Protein AF-A0A662JMF3-F1 (afdb_monomer)

Nearest PDB structures (foldseek):
  1yd9-assembly2_B  TM=5.142E-01  e=5.719E-01  Rattus norvegicus
  7d3y-assembly1_B  TM=5.084E-01  e=2.262E+00  Oryza sativa Indica Group
  3q71-assembly1_A  TM=4.958E-01  e=2.141E+00  Homo sapiens
  3zx2-assembly2_D  TM=4.232E-01  e=1.539E+00  Rattus norvegicus

Mean predicted aligned error: 6.88 Å

Sequence (261 aa):
DAQSAEDLRKAILAPPRVLEIMAELVKEIGGPVGRAASLIITKLASRLGEHEVKGRKVVILLDDIARPLGIDMIEIYTKNLLTLLEELYALKASSVSIIATTSEGASCAIVAKHNYVRLRQIWNLDKDSTHELLAKLNAPQKVWDDVWRLTGGNPRSIVELWRRKWKIDEWIKEVEISLRIIIRQLDKSERRFLKTVVTNVDAVQELPQLRRALIENNLITPIVRPCLGYTPPPCPELGIGEDYAWQIPVYKYIVERMRVH

pLDDT: mean 86.61, std 13.61, range [28.03, 98.56]

Structure (mmCIF, N/CA/C/O backbone):
data_AF-A0A662JMF3-F1
#
_entry.id   AF-A0A662JMF3-F1
#
loop_
_atom_site.group_PDB
_atom_site.id
_atom_site.type_symbol
_atom_site.label_atom_id
_atom_site.label_alt_id
_atom_site.label_comp_id
_atom_site.label_asym_id
_atom_site.label_entity_id
_atom_site.label_seq_id
_atom_site.pdbx_PDB_ins_code
_ato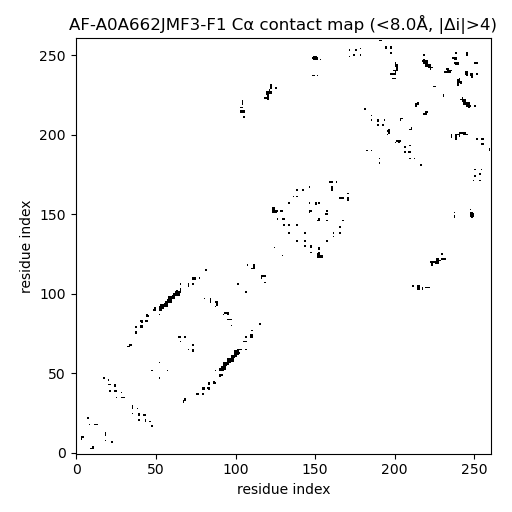m_site.Cartn_x
_atom_site.Cartn_y
_atom_site.Cartn_z
_atom_site.occupancy
_atom_site.B_iso_or_equiv
_atom_site.auth_seq_id
_atom_site.auth_comp_id
_atom_site.auth_asym_id
_atom_site.auth_atom_id
_atom_site.pdbx_PDB_model_num
ATOM 1 N N . ASP A 1 1 ? -10.649 8.862 -4.814 1.00 35.84 1 ASP A N 1
ATOM 2 C CA . ASP A 1 1 ? -11.842 9.670 -5.103 1.00 35.84 1 ASP A CA 1
ATOM 3 C C . ASP A 1 1 ? -11.914 10.871 -4.189 1.00 35.84 1 ASP A C 1
ATOM 5 O O . ASP A 1 1 ? -11.967 10.707 -2.982 1.00 35.84 1 ASP A O 1
ATOM 9 N N . ALA A 1 2 ? -11.905 12.070 -4.770 1.00 28.03 2 ALA A N 1
ATOM 10 C CA . ALA A 1 2 ? -12.191 13.329 -4.077 1.00 28.03 2 ALA A CA 1
ATOM 11 C C . ALA A 1 2 ? -13.710 13.616 -3.986 1.00 28.03 2 ALA A C 1
ATOM 13 O O . ALA A 1 2 ? -14.118 14.668 -3.508 1.00 28.03 2 ALA A O 1
ATOM 14 N N . GLN A 1 3 ? -14.551 12.682 -4.453 1.00 28.69 3 GLN A N 1
ATOM 15 C CA . GLN A 1 3 ? -16.011 12.826 -4.540 1.00 28.69 3 GLN A CA 1
ATOM 16 C C . GLN A 1 3 ? -16.768 12.433 -3.258 1.00 28.69 3 GLN A C 1
ATOM 18 O O . GLN A 1 3 ? -17.978 12.614 -3.188 1.00 28.69 3 GLN A O 1
ATOM 23 N N . SER A 1 4 ? -16.097 11.921 -2.224 1.00 38.50 4 SER A N 1
ATOM 24 C CA . SER A 1 4 ? -16.731 11.544 -0.948 1.00 38.50 4 SER A CA 1
ATOM 25 C C . SER A 1 4 ? -16.867 12.702 0.052 1.00 38.50 4 SER A C 1
ATOM 27 O O . SER A 1 4 ? -17.402 12.506 1.141 1.00 38.50 4 SER A O 1
ATOM 29 N N . ALA A 1 5 ? -16.421 13.912 -0.301 1.00 40.50 5 ALA A N 1
ATOM 30 C CA . ALA A 1 5 ? -16.415 15.064 0.602 1.00 40.50 5 ALA A CA 1
ATOM 31 C C . ALA A 1 5 ? -17.796 15.721 0.825 1.00 40.50 5 ALA A C 1
ATOM 33 O O . ALA A 1 5 ? -17.920 16.549 1.724 1.00 40.50 5 ALA A O 1
ATOM 34 N N . GLU A 1 6 ? -18.830 15.373 0.048 1.00 42.25 6 GLU A N 1
ATOM 35 C CA . GLU A 1 6 ? -20.139 16.050 0.127 1.00 42.25 6 GLU A CA 1
ATOM 36 C C . GLU A 1 6 ? -21.124 15.441 1.140 1.00 42.25 6 GLU A C 1
ATOM 38 O O . GLU A 1 6 ? -22.096 16.100 1.500 1.00 42.25 6 GLU A O 1
ATOM 43 N N . ASP A 1 7 ? -20.891 14.227 1.658 1.00 55.78 7 ASP A N 1
ATOM 44 C CA . ASP A 1 7 ? -21.765 13.646 2.687 1.00 55.78 7 ASP A CA 1
ATOM 45 C C . ASP A 1 7 ? -20.998 12.711 3.632 1.00 55.78 7 ASP A C 1
ATOM 47 O O . ASP A 1 7 ? -20.661 11.573 3.294 1.00 55.78 7 ASP A O 1
ATOM 51 N N . LEU A 1 8 ? -20.757 13.183 4.859 1.00 57.19 8 LEU A N 1
ATOM 52 C CA . LEU A 1 8 ? -20.108 12.423 5.932 1.00 57.19 8 LEU A CA 1
ATOM 53 C C . LEU A 1 8 ? -20.800 11.068 6.180 1.00 57.19 8 LEU A C 1
ATOM 55 O O . LEU A 1 8 ? -20.147 10.096 6.553 1.00 57.19 8 LEU A O 1
ATOM 59 N N . ARG A 1 9 ? -22.116 10.981 5.927 1.00 55.56 9 ARG A N 1
ATOM 60 C CA . ARG A 1 9 ? -22.910 9.751 6.091 1.00 55.56 9 ARG A CA 1
ATOM 61 C C . ARG A 1 9 ? -22.627 8.704 5.016 1.00 55.56 9 ARG A C 1
ATOM 63 O O . ARG A 1 9 ? -22.920 7.534 5.231 1.00 55.56 9 ARG A O 1
ATOM 70 N N . LYS A 1 10 ? -22.062 9.103 3.873 1.00 64.25 10 LYS A N 1
ATOM 71 C CA . LYS A 1 10 ? -21.583 8.177 2.834 1.00 64.25 10 LYS A CA 1
ATOM 72 C C . LYS A 1 10 ? -20.153 7.713 3.099 1.00 64.25 10 LYS A C 1
ATOM 74 O O . LYS A 1 10 ? -19.782 6.631 2.661 1.00 64.25 10 LYS A O 1
ATOM 79 N N . ALA A 1 11 ? -19.368 8.525 3.807 1.00 67.62 11 ALA A N 1
ATOM 80 C CA . ALA A 1 11 ? -17.983 8.221 4.154 1.00 67.62 11 ALA A CA 1
ATOM 81 C C . ALA A 1 11 ? -17.843 7.386 5.441 1.00 67.62 11 ALA A C 1
ATOM 83 O O . ALA A 1 11 ? -16.828 6.719 5.622 1.00 67.62 11 ALA A O 1
ATOM 84 N N . ILE A 1 12 ? -18.840 7.417 6.336 1.00 76.25 12 ILE A N 1
ATOM 85 C CA . ILE A 1 12 ? -18.787 6.760 7.648 1.00 76.25 12 ILE A CA 1
ATOM 86 C C . ILE A 1 12 ? -19.942 5.771 7.796 1.00 76.25 12 ILE A C 1
ATOM 88 O O . ILE A 1 12 ? -21.110 6.153 7.785 1.00 76.25 12 ILE A O 1
ATOM 92 N N . LEU A 1 13 ? -19.601 4.502 8.027 1.00 83.19 13 LEU A N 1
ATOM 93 C CA . LEU A 1 13 ? -20.545 3.470 8.444 1.00 83.19 13 LEU A CA 1
ATOM 94 C C . LEU A 1 13 ? -20.437 3.277 9.962 1.00 83.19 13 LEU A C 1
ATOM 96 O O . LEU A 1 13 ? -19.439 2.756 10.456 1.00 83.19 13 LEU A O 1
ATOM 100 N N . ALA A 1 14 ? -21.459 3.690 10.710 1.00 86.19 14 ALA A N 1
ATOM 101 C CA . ALA A 1 14 ? -21.495 3.542 12.163 1.00 86.19 14 ALA A CA 1
ATOM 102 C C . ALA A 1 14 ? -22.944 3.459 12.684 1.00 86.19 14 ALA A C 1
ATOM 104 O O . ALA A 1 14 ? -23.876 3.814 11.957 1.00 86.19 14 ALA 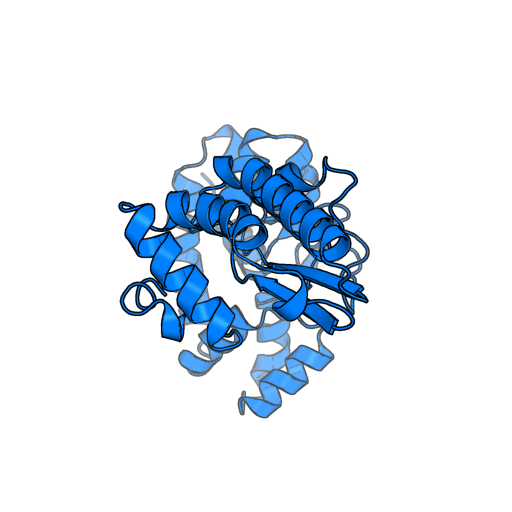A O 1
ATOM 105 N N . PRO A 1 15 ? -23.167 3.012 13.937 1.00 87.44 15 PRO A N 1
ATOM 106 C CA . PRO A 1 15 ? -24.485 3.080 14.565 1.00 87.44 15 PRO A CA 1
ATOM 107 C C . PRO A 1 15 ? -25.056 4.512 14.552 1.00 87.44 15 PRO A C 1
ATOM 109 O O . PRO A 1 15 ? -24.276 5.458 14.691 1.00 87.44 15 PRO A O 1
ATOM 112 N N . PRO A 1 16 ? -26.391 4.703 14.471 1.00 86.56 16 PRO A N 1
ATOM 113 C CA . PRO A 1 16 ? -27.007 6.028 14.327 1.00 86.56 16 PRO A CA 1
ATOM 114 C C . PRO A 1 16 ? -26.524 7.056 15.354 1.00 86.56 16 PRO A C 1
ATOM 116 O O . PRO A 1 16 ? -26.155 8.167 14.991 1.00 86.56 16 PRO A O 1
ATOM 119 N N . ARG A 1 17 ? -26.408 6.644 16.623 1.00 86.19 17 ARG A N 1
ATOM 120 C CA . ARG A 1 17 ? -25.919 7.507 17.703 1.00 86.19 17 ARG A CA 1
ATOM 121 C C . ARG A 1 17 ? -24.484 7.994 17.485 1.00 86.19 17 ARG A C 1
ATOM 123 O O . ARG A 1 17 ? -24.168 9.143 17.766 1.00 86.19 17 ARG A O 1
ATOM 130 N N . VAL A 1 18 ? -23.616 7.130 16.965 1.00 85.25 18 VAL A N 1
ATOM 131 C CA . VAL A 1 18 ? -22.228 7.490 16.648 1.00 85.25 18 VAL A CA 1
ATOM 132 C C . VAL A 1 18 ? -22.201 8.473 15.480 1.00 85.25 18 VAL A C 1
ATOM 134 O O . VAL A 1 18 ? -21.456 9.445 15.526 1.00 85.25 18 VAL A O 1
ATOM 137 N N . LEU A 1 19 ? -23.049 8.278 14.465 1.00 84.56 19 LEU A N 1
ATOM 138 C CA . LEU A 1 19 ? -23.168 9.217 13.344 1.00 84.56 19 LEU A CA 1
ATOM 139 C C . LEU A 1 19 ? -23.665 10.598 13.788 1.00 84.56 19 LEU A C 1
ATOM 141 O O . LEU A 1 19 ? -23.172 11.602 13.280 1.00 84.56 19 LEU A O 1
ATOM 145 N N . GLU A 1 20 ? -24.607 10.660 14.733 1.00 84.88 20 GLU A N 1
ATOM 146 C CA . GLU A 1 20 ? -25.068 11.918 15.336 1.00 84.88 20 GLU A CA 1
ATOM 147 C C . GLU A 1 20 ? -23.921 12.655 16.028 1.00 84.88 20 GLU A C 1
ATOM 149 O O . GLU A 1 20 ? -23.650 13.807 15.690 1.00 84.88 20 GLU A O 1
ATOM 154 N N . ILE A 1 21 ? -23.193 11.967 16.915 1.00 85.88 21 ILE A N 1
ATOM 155 C CA . ILE A 1 21 ? -22.037 12.532 17.626 1.00 85.88 21 ILE A CA 1
ATOM 156 C C . ILE A 1 21 ? -20.987 13.035 16.627 1.00 85.88 21 ILE A C 1
ATOM 158 O O . ILE A 1 21 ? -20.497 14.155 16.741 1.00 85.88 21 ILE A O 1
ATOM 162 N N . MET A 1 22 ? -20.663 12.241 15.605 1.00 82.19 22 MET A N 1
ATOM 163 C CA . MET A 1 22 ? -19.693 12.626 14.576 1.00 82.19 22 MET A CA 1
ATOM 164 C C . MET A 1 22 ? -20.158 13.856 13.786 1.00 82.19 22 MET A C 1
ATOM 166 O O . MET A 1 22 ? -19.358 14.749 13.514 1.00 82.19 22 MET A O 1
ATOM 170 N N . ALA A 1 23 ? -21.447 13.943 13.446 1.00 80.56 23 ALA A N 1
ATOM 171 C CA . ALA A 1 23 ? -22.009 15.096 12.748 1.00 80.56 23 ALA A CA 1
ATOM 172 C C . ALA A 1 23 ? -21.991 16.370 13.611 1.00 80.56 23 ALA A C 1
ATOM 174 O O . ALA A 1 23 ? -21.735 17.455 13.087 1.00 80.56 23 ALA A O 1
ATOM 175 N N . GLU A 1 24 ? -22.236 16.254 14.919 1.00 83.00 24 GLU A N 1
ATOM 176 C CA . GLU A 1 24 ? -22.088 17.356 15.877 1.00 83.00 24 GLU A CA 1
ATOM 177 C C . GLU A 1 24 ? -20.631 17.824 15.958 1.00 83.00 24 GLU A C 1
ATOM 179 O O . GLU A 1 24 ? -20.358 19.014 15.804 1.00 83.00 24 GLU A O 1
ATOM 184 N N . LEU A 1 25 ? -19.682 16.893 16.090 1.00 82.50 25 LEU A N 1
ATOM 185 C CA . LEU A 1 25 ? -18.252 17.204 16.161 1.00 82.50 25 LEU A CA 1
ATOM 186 C C . LEU A 1 25 ? -17.735 17.901 14.898 1.00 82.50 25 LEU A C 1
ATOM 188 O O . LEU A 1 25 ? -16.967 18.857 14.996 1.00 82.50 25 LEU A O 1
ATOM 192 N N . VAL A 1 26 ? -18.175 17.467 13.715 1.00 76.88 26 VAL A N 1
ATOM 193 C CA . VAL A 1 26 ? -17.821 18.116 12.442 1.00 76.88 26 VAL A CA 1
ATOM 194 C C . VAL A 1 26 ? -18.314 19.563 12.406 1.00 76.88 26 VAL A C 1
ATOM 196 O O . VAL A 1 26 ? -17.562 20.453 12.005 1.00 76.88 26 VAL A O 1
ATOM 199 N N . LYS A 1 27 ? -19.552 19.812 12.858 1.00 76.69 27 LYS A N 1
ATOM 200 C CA . LYS A 1 27 ? -20.119 21.167 12.941 1.00 76.69 27 LYS A CA 1
ATOM 201 C C . LYS A 1 27 ? -19.367 22.045 13.941 1.00 76.69 27 LYS A C 1
ATOM 203 O O . LYS A 1 27 ? -19.145 23.214 13.651 1.00 76.69 27 LYS A O 1
ATOM 208 N N . GLU A 1 28 ? -18.981 21.492 15.092 1.00 76.06 28 GLU A N 1
ATOM 209 C CA . GLU A 1 28 ? -18.239 22.214 16.135 1.00 76.06 28 GLU A CA 1
ATOM 210 C C . GLU A 1 28 ? -16.823 22.602 15.703 1.00 76.06 28 GLU A C 1
ATOM 212 O O . GLU A 1 28 ? -16.330 23.657 16.096 1.00 76.06 28 GLU A O 1
ATOM 217 N N . ILE A 1 29 ? -16.139 21.738 14.949 1.00 72.25 29 ILE A N 1
ATOM 218 C CA . ILE A 1 29 ? -14.732 21.959 14.604 1.00 72.25 29 ILE A CA 1
ATOM 219 C C . ILE A 1 29 ? -14.592 23.004 13.493 1.00 72.25 29 ILE A C 1
ATOM 221 O O . ILE A 1 29 ? -13.756 23.896 13.620 1.00 72.25 29 ILE A O 1
ATOM 225 N N . GLY A 1 30 ? -15.406 22.920 12.435 1.00 59.41 30 GLY A N 1
ATOM 226 C CA . GLY A 1 30 ? -15.285 23.789 11.261 1.00 59.41 30 GLY A CA 1
ATOM 227 C C . GLY A 1 30 ? -13.936 23.664 10.518 1.00 59.41 30 GLY A C 1
ATOM 228 O O . GLY A 1 30 ? -12.919 23.231 11.055 1.00 59.41 30 GLY A O 1
ATOM 229 N N . GLY A 1 31 ? -13.898 24.050 9.240 1.00 58.44 31 GLY A N 1
ATOM 230 C CA . GLY A 1 31 ? -12.654 24.087 8.452 1.00 58.44 31 GLY A CA 1
ATOM 231 C C . GLY A 1 31 ? -12.268 22.776 7.734 1.00 58.44 31 GLY A C 1
ATOM 232 O O . GLY A 1 31 ? -13.098 21.880 7.587 1.00 58.44 31 GLY A O 1
ATOM 233 N N . PRO A 1 32 ? -11.027 22.675 7.205 1.00 56.69 32 PRO A N 1
ATOM 234 C CA . PRO A 1 32 ? -10.612 21.582 6.322 1.00 56.69 32 PRO A CA 1
ATOM 235 C C . PRO A 1 32 ? -10.683 20.202 6.994 1.00 56.69 32 PRO A C 1
ATOM 237 O O . PRO A 1 32 ? -10.086 19.976 8.050 1.00 56.69 32 PRO A O 1
ATOM 240 N N . VAL A 1 33 ? -11.360 19.262 6.327 1.00 56.00 33 VAL A N 1
ATOM 241 C CA . VAL A 1 33 ? -11.741 17.927 6.832 1.00 56.00 33 VAL A CA 1
ATOM 242 C C . VAL A 1 33 ? -10.565 17.122 7.413 1.00 56.00 33 VAL A C 1
ATOM 244 O O . VAL A 1 33 ? -10.753 16.403 8.389 1.00 56.00 33 VAL A O 1
ATOM 247 N N . GLY A 1 34 ? -9.343 17.273 6.887 1.00 53.91 34 GLY A N 1
ATOM 248 C CA . GLY A 1 34 ? -8.159 16.534 7.353 1.00 53.91 34 GLY A CA 1
ATOM 249 C C . GLY A 1 34 ? -7.748 16.847 8.800 1.00 53.91 34 GLY A C 1
ATOM 250 O O . GLY A 1 34 ? -7.632 15.944 9.626 1.00 53.91 34 GLY A O 1
ATOM 251 N N . ARG A 1 35 ? -7.599 18.129 9.170 1.00 54.81 35 ARG A N 1
ATOM 252 C CA . ARG A 1 35 ? -7.319 18.503 10.575 1.00 54.81 35 ARG A CA 1
ATOM 253 C C . ARG A 1 35 ? -8.508 18.208 11.486 1.00 54.81 35 ARG A C 1
ATOM 255 O O . ARG A 1 35 ? -8.310 17.837 12.642 1.00 54.81 35 ARG A O 1
ATOM 262 N N . ALA A 1 36 ? -9.723 18.325 10.953 1.00 61.16 36 ALA A N 1
ATOM 263 C CA . ALA A 1 36 ? -10.929 17.982 11.687 1.00 61.16 36 ALA A CA 1
ATOM 264 C C . ALA A 1 36 ? -10.988 16.484 12.020 1.00 61.16 36 ALA A C 1
ATOM 266 O O . ALA A 1 36 ? -11.307 16.150 13.151 1.00 61.16 36 ALA A O 1
ATOM 267 N N . ALA A 1 37 ? -10.598 15.582 11.114 1.00 63.62 37 ALA A N 1
ATOM 268 C CA . ALA A 1 37 ?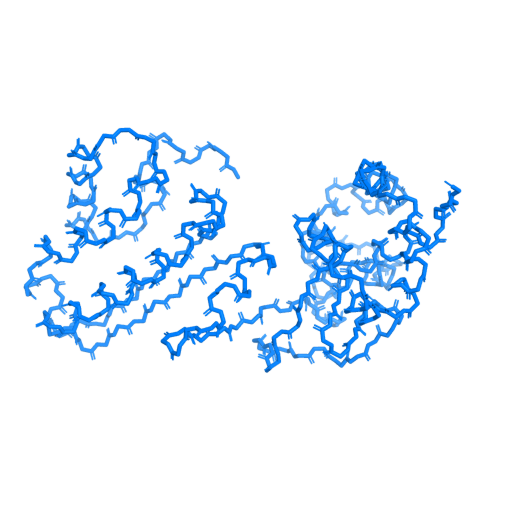 -10.653 14.132 11.331 1.00 63.62 37 ALA A CA 1
ATOM 269 C C . ALA A 1 37 ? -9.847 13.660 12.556 1.00 63.62 37 ALA A C 1
ATOM 271 O O . ALA A 1 37 ? -10.336 12.851 13.345 1.00 63.62 37 ALA A O 1
ATOM 272 N N . SER A 1 38 ? -8.643 14.205 12.752 1.00 63.91 38 SER A N 1
ATOM 273 C CA . SER A 1 38 ? -7.810 13.942 13.937 1.00 63.91 38 SER A CA 1
ATOM 274 C C . SER A 1 38 ? -8.512 14.359 15.236 1.00 63.91 38 SER A C 1
ATOM 276 O O . SER A 1 38 ? -8.591 13.577 16.183 1.00 63.91 38 SER A O 1
ATOM 278 N N . LEU A 1 39 ? -9.077 15.569 15.253 1.00 66.50 39 LEU A N 1
ATOM 279 C CA . LEU A 1 39 ? -9.792 16.114 16.408 1.00 66.50 39 LEU A CA 1
ATOM 280 C C . LEU A 1 39 ? -11.116 15.391 16.666 1.00 66.50 39 LEU A C 1
ATOM 282 O O . LEU A 1 39 ? -11.514 15.239 17.818 1.00 66.50 39 LEU A O 1
ATOM 286 N N . ILE A 1 40 ? -11.790 14.934 15.610 1.00 74.06 40 ILE A N 1
ATOM 287 C CA . ILE A 1 40 ? -13.032 14.169 15.698 1.00 74.06 40 ILE A CA 1
ATOM 288 C C . ILE A 1 40 ? -12.784 12.848 16.425 1.00 74.06 40 ILE A C 1
ATOM 290 O O . ILE A 1 40 ? -13.558 12.511 17.309 1.00 74.06 40 ILE A O 1
ATOM 294 N N . ILE A 1 41 ? -11.703 12.128 16.114 1.00 75.75 41 ILE A N 1
ATOM 295 C CA . ILE A 1 41 ? -11.380 10.848 16.769 1.00 75.75 41 ILE A CA 1
ATOM 296 C C . ILE A 1 41 ? -11.123 11.033 18.258 1.00 75.75 41 ILE A C 1
ATOM 298 O O . ILE A 1 41 ? -11.699 10.309 19.065 1.00 75.75 41 ILE A O 1
ATOM 302 N N . THR A 1 42 ? -10.319 12.032 18.625 1.00 69.69 42 THR A N 1
ATOM 303 C CA . THR A 1 42 ? -10.051 12.337 20.035 1.00 69.69 42 THR A CA 1
ATOM 304 C C . THR A 1 42 ? -11.322 12.770 20.762 1.00 69.69 42 THR A C 1
ATOM 306 O O . THR A 1 42 ? -11.570 12.361 21.890 1.00 69.69 42 THR A O 1
ATOM 309 N N . LYS A 1 43 ? -12.170 13.587 20.126 1.00 78.56 43 LYS A N 1
ATOM 310 C CA . LYS A 1 43 ? -13.408 14.059 20.758 1.00 78.56 43 LYS A CA 1
ATOM 311 C C . LYS A 1 43 ? -14.510 13.002 20.796 1.00 78.56 43 LYS A C 1
ATOM 313 O O . LYS A 1 43 ? -15.340 13.061 21.703 1.00 78.56 43 LYS A O 1
ATOM 318 N N . LEU A 1 44 ? -14.527 12.051 19.859 1.00 82.62 44 LEU A N 1
ATOM 319 C CA . LEU A 1 44 ? -15.541 10.999 19.774 1.00 82.62 44 LEU A CA 1
ATOM 320 C C . LEU A 1 44 ? -15.633 10.242 21.095 1.00 82.62 44 LEU A C 1
ATOM 322 O O . LEU A 1 44 ? -16.723 10.087 21.633 1.00 82.62 44 LEU A O 1
ATOM 326 N N . ALA A 1 45 ? -14.494 9.841 21.646 1.00 72.75 45 ALA A N 1
ATOM 327 C CA . ALA A 1 45 ? -14.446 9.103 22.895 1.00 72.75 45 ALA A CA 1
ATOM 328 C C . ALA A 1 45 ? -15.055 9.867 24.076 1.00 72.75 45 ALA A C 1
ATOM 330 O O . ALA A 1 45 ? -15.886 9.317 24.788 1.00 72.75 45 ALA A O 1
ATOM 331 N N . SER A 1 46 ? -14.725 11.154 24.229 1.00 76.94 46 SER A N 1
ATOM 332 C CA . SER A 1 46 ? -15.289 12.000 25.294 1.00 76.94 46 SER A CA 1
ATOM 333 C C . SER A 1 46 ? -16.800 12.247 25.175 1.00 76.94 46 SER A C 1
ATOM 335 O O . SER A 1 46 ? -17.435 12.676 26.137 1.00 76.94 46 SER A O 1
ATOM 337 N N . ARG A 1 47 ? -17.384 12.004 23.994 1.00 83.81 47 ARG A N 1
ATOM 338 C CA . ARG A 1 47 ? -18.824 12.146 23.726 1.00 83.81 47 ARG A CA 1
ATOM 339 C C . ARG A 1 47 ? -19.575 10.815 23.762 1.00 83.81 47 ARG A C 1
ATOM 341 O O . ARG A 1 47 ? -20.802 10.832 23.835 1.00 83.81 47 ARG A O 1
ATOM 348 N N . LEU A 1 48 ? -18.866 9.688 23.709 1.00 84.88 48 LEU A N 1
ATOM 349 C CA . LEU A 1 48 ? -19.438 8.369 23.946 1.00 84.88 48 LEU A CA 1
ATOM 350 C C . LEU A 1 48 ? -19.634 8.171 25.451 1.00 84.88 48 LEU A C 1
ATOM 352 O O . LEU A 1 48 ? -18.730 8.402 26.250 1.00 84.88 48 LEU A O 1
ATOM 356 N N . GLY A 1 49 ? -20.819 7.729 25.851 1.00 83.44 49 GLY A N 1
ATOM 357 C CA . GLY A 1 49 ? -21.075 7.271 27.207 1.00 83.44 49 GLY A CA 1
ATOM 358 C C . GLY A 1 49 ? -20.809 5.773 27.386 1.00 83.44 49 GLY A C 1
ATOM 359 O O . GLY A 1 49 ? -20.568 5.007 26.450 1.00 83.44 49 GLY A O 1
ATOM 360 N N . GLU A 1 50 ? -20.900 5.325 28.641 1.00 84.44 50 GLU A N 1
ATOM 361 C CA . GLU A 1 50 ? -20.785 3.901 28.980 1.00 84.44 50 GLU A CA 1
ATOM 362 C C . GLU A 1 50 ? -21.906 3.084 28.302 1.00 84.44 50 GLU A C 1
ATOM 364 O O . GLU A 1 50 ? -21.681 1.961 27.859 1.00 84.44 50 GLU A O 1
ATOM 369 N N . HIS A 1 51 ? -23.112 3.644 28.161 1.00 85.56 51 HIS A N 1
ATOM 370 C CA . HIS A 1 51 ? -24.265 2.927 27.605 1.00 85.56 51 HIS A CA 1
ATOM 371 C C . HIS A 1 51 ? -24.117 2.570 26.114 1.00 85.56 51 HIS A C 1
ATOM 373 O O . HIS A 1 51 ? -24.717 1.597 25.651 1.00 85.56 51 HIS A O 1
ATOM 379 N N . GLU A 1 52 ? -23.301 3.309 25.361 1.00 84.31 52 GLU A N 1
ATOM 380 C CA . GLU A 1 52 ? -23.060 3.060 23.943 1.00 84.31 52 GLU A CA 1
ATOM 381 C C . GLU A 1 52 ? -22.111 1.885 23.690 1.00 84.31 52 GLU A C 1
ATOM 383 O O . GLU A 1 52 ? -22.193 1.276 22.619 1.00 84.31 52 GLU A O 1
ATOM 388 N N . VAL A 1 53 ? -21.220 1.550 24.632 1.00 89.25 53 VAL A N 1
ATOM 389 C CA . VAL A 1 53 ? -20.118 0.596 24.382 1.00 89.25 53 VAL A CA 1
ATOM 390 C C . VAL A 1 53 ? -19.941 -0.486 25.448 1.00 89.25 53 VAL A C 1
ATOM 392 O O . VAL A 1 53 ? -19.313 -1.508 25.161 1.00 89.25 53 VAL A O 1
ATOM 395 N N . LYS A 1 54 ? -20.534 -0.341 26.639 1.00 93.25 54 LYS A N 1
ATOM 396 C CA . LYS A 1 54 ? -20.416 -1.320 27.729 1.00 93.25 54 LYS A CA 1
ATOM 397 C C . LYS A 1 54 ? -20.804 -2.725 27.283 1.00 93.25 54 LYS A C 1
ATOM 399 O O . LYS A 1 54 ? -21.891 -2.955 26.755 1.00 93.25 54 LYS A O 1
ATOM 404 N N . GLY A 1 55 ? -19.907 -3.678 27.525 1.00 93.31 55 GLY A N 1
ATOM 405 C CA . GLY A 1 55 ? -20.089 -5.089 27.185 1.00 93.31 55 GLY A CA 1
ATOM 406 C C . GLY A 1 55 ? -20.084 -5.388 25.683 1.00 93.31 55 GLY A C 1
ATOM 407 O O . GLY A 1 55 ? -20.248 -6.544 25.301 1.00 93.31 55 GLY A O 1
ATOM 408 N N . ARG A 1 56 ? -19.884 -4.386 24.815 1.00 92.75 56 ARG A N 1
ATOM 409 C CA . ARG A 1 56 ? -19.873 -4.566 23.358 1.00 92.75 56 ARG A CA 1
ATOM 410 C C . ARG A 1 56 ? -18.480 -4.893 22.848 1.00 92.75 56 ARG A C 1
ATOM 412 O O . ARG A 1 56 ? -17.474 -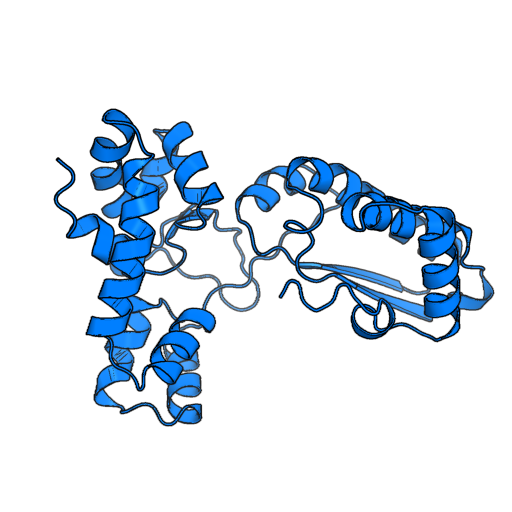4.574 23.482 1.00 92.75 56 ARG A O 1
ATOM 419 N N . LYS A 1 57 ? -18.420 -5.540 21.688 1.00 95.56 57 LYS A N 1
ATOM 420 C CA . LYS A 1 57 ? -17.190 -5.719 20.913 1.00 95.56 57 LYS A CA 1
ATOM 421 C C . LYS A 1 57 ? -17.149 -4.615 19.865 1.00 95.56 57 LYS A C 1
ATOM 423 O O . LYS A 1 57 ? -18.076 -4.511 19.067 1.00 95.56 57 LYS A O 1
ATOM 428 N N . VAL A 1 58 ? -16.119 -3.780 19.897 1.00 93.12 58 VAL A N 1
ATOM 429 C CA . VAL A 1 58 ? -15.992 -2.603 19.035 1.00 93.12 58 VAL A CA 1
ATOM 430 C C . VAL A 1 58 ? -14.916 -2.860 17.988 1.00 93.12 58 VAL A C 1
ATOM 432 O O . VAL A 1 58 ? -13.797 -3.249 18.321 1.00 93.12 58 VAL A O 1
ATOM 435 N N . VAL A 1 59 ? -15.258 -2.636 16.722 1.00 94.25 59 VAL A N 1
ATOM 436 C CA . VAL A 1 59 ? -14.318 -2.685 15.600 1.00 94.25 59 VAL A CA 1
ATOM 437 C C . VAL A 1 59 ? -14.362 -1.343 14.889 1.00 94.25 59 VAL A C 1
ATOM 439 O O . VAL A 1 59 ? -15.439 -0.871 14.530 1.00 94.25 59 VAL A O 1
ATOM 442 N N . ILE A 1 60 ? -13.195 -0.737 14.699 1.00 91.50 60 ILE A N 1
ATOM 443 C CA . ILE A 1 60 ? -13.024 0.527 13.987 1.00 91.50 60 ILE A CA 1
ATOM 444 C C . ILE A 1 60 ? -12.146 0.251 12.772 1.00 91.50 60 ILE A C 1
ATOM 446 O O . ILE A 1 60 ? -11.019 -0.224 12.911 1.00 91.50 60 ILE A O 1
ATOM 450 N N . LEU A 1 61 ? -12.678 0.539 11.586 1.00 91.12 61 LEU A N 1
ATOM 451 C CA . LEU A 1 61 ? -11.981 0.390 10.312 1.00 91.12 61 LEU A CA 1
ATOM 452 C C . LEU A 1 61 ? -11.782 1.774 9.701 1.00 91.12 61 LEU A C 1
ATOM 454 O O . LEU A 1 61 ? -12.740 2.535 9.570 1.00 91.12 61 LEU A O 1
ATOM 458 N N . LEU A 1 62 ? -10.543 2.095 9.348 1.00 85.88 62 LEU A N 1
ATOM 459 C CA . LEU A 1 62 ? -10.154 3.380 8.776 1.00 85.88 62 LEU A CA 1
ATOM 460 C C . LEU A 1 62 ? -9.440 3.107 7.458 1.00 85.88 62 LEU A C 1
ATOM 462 O O . LEU A 1 62 ? -8.420 2.418 7.453 1.00 85.88 62 LEU A O 1
ATOM 466 N N . ASP A 1 63 ? -9.981 3.625 6.358 1.00 83.69 63 ASP A N 1
ATOM 467 C CA . ASP A 1 63 ? -9.402 3.427 5.030 1.00 83.69 63 ASP A CA 1
ATOM 468 C C . ASP A 1 63 ? -8.592 4.653 4.579 1.00 83.69 63 ASP A C 1
ATOM 470 O O . ASP A 1 63 ? -9.057 5.785 4.699 1.00 83.69 63 ASP A O 1
ATOM 474 N N . ASP A 1 64 ? -7.378 4.409 4.081 1.00 77.50 64 ASP A N 1
ATOM 475 C CA . ASP A 1 64 ? -6.422 5.367 3.508 1.00 77.50 64 ASP A CA 1
ATOM 476 C C . ASP A 1 64 ? -6.156 6.620 4.367 1.00 77.50 64 ASP A C 1
ATOM 478 O O . ASP A 1 64 ? -6.412 7.758 3.970 1.00 77.50 64 ASP A O 1
ATOM 482 N N . ILE A 1 65 ? -5.594 6.420 5.564 1.00 75.00 65 ILE A N 1
ATOM 483 C CA . ILE A 1 65 ? -5.398 7.501 6.548 1.00 75.00 65 ILE A CA 1
ATOM 484 C C . ILE A 1 65 ? -4.326 8.536 6.154 1.00 75.00 65 ILE A C 1
ATOM 486 O O . ILE A 1 65 ? -4.313 9.637 6.699 1.00 75.00 65 ILE A O 1
ATOM 490 N N . ALA A 1 66 ? -3.414 8.209 5.233 1.00 67.81 66 ALA A N 1
ATOM 491 C CA . ALA A 1 66 ? -2.238 9.034 4.936 1.00 67.81 66 ALA A CA 1
ATOM 492 C C . ALA A 1 66 ? -2.561 10.256 4.057 1.00 67.81 66 ALA A C 1
ATOM 494 O O . ALA A 1 66 ? -2.206 11.386 4.402 1.00 67.81 66 ALA A O 1
ATOM 495 N N . ARG A 1 67 ? -3.295 10.054 2.954 1.00 64.38 67 ARG A N 1
ATOM 496 C CA . ARG A 1 67 ? -3.585 11.109 1.967 1.00 64.38 67 ARG A CA 1
ATOM 497 C C . ARG A 1 67 ? -4.376 12.307 2.508 1.00 64.38 67 ARG A C 1
ATOM 499 O O . ARG A 1 67 ? -4.018 13.432 2.164 1.00 64.38 67 ARG A O 1
ATOM 506 N N . PRO A 1 68 ? -5.435 12.135 3.325 1.00 58.06 68 PRO A N 1
ATOM 507 C CA . PRO A 1 68 ? -6.240 13.266 3.796 1.00 58.06 68 PRO A CA 1
ATOM 508 C C . PRO A 1 68 ? -5.545 14.100 4.877 1.00 58.06 68 PRO A C 1
ATOM 510 O O . PRO A 1 68 ? -5.887 15.267 5.073 1.00 58.06 68 PRO A O 1
ATOM 513 N N . LEU A 1 69 ? -4.618 13.489 5.618 1.00 60.88 69 LEU A N 1
ATOM 514 C CA . LEU A 1 69 ? -3.981 14.085 6.792 1.00 60.88 69 LEU A CA 1
ATOM 515 C C . LEU A 1 69 ? -2.617 14.697 6.467 1.00 60.88 69 LEU A C 1
ATOM 517 O O . LEU A 1 69 ? -2.193 15.632 7.147 1.00 60.88 69 LEU A O 1
ATOM 521 N N . GLY A 1 70 ? -1.955 14.186 5.427 1.00 65.25 70 GLY A N 1
ATOM 522 C CA . GLY A 1 70 ? -0.542 14.420 5.181 1.00 65.25 70 GLY A CA 1
ATOM 523 C C . GLY A 1 70 ? 0.323 13.536 6.079 1.00 65.25 70 GLY A C 1
ATOM 524 O O . GLY A 1 70 ? -0.027 13.233 7.223 1.00 65.25 70 GLY A O 1
ATOM 525 N N . ILE A 1 71 ? 1.480 13.138 5.554 1.00 65.62 71 ILE A N 1
ATOM 526 C CA . ILE A 1 71 ? 2.435 12.245 6.223 1.00 65.62 71 ILE A CA 1
ATOM 527 C C . ILE A 1 71 ? 2.845 12.782 7.608 1.00 65.62 71 ILE A C 1
ATOM 529 O O . ILE A 1 71 ? 2.942 12.012 8.565 1.00 65.62 71 ILE A O 1
ATOM 533 N N . ASP A 1 72 ? 2.973 14.104 7.743 1.00 68.25 72 ASP A N 1
ATOM 534 C CA . ASP A 1 72 ? 3.369 14.784 8.984 1.00 68.25 72 ASP A CA 1
ATOM 535 C C . ASP A 1 72 ? 2.359 14.615 10.134 1.00 68.25 72 ASP A C 1
ATOM 537 O O . ASP A 1 72 ? 2.713 14.743 11.306 1.00 68.25 72 ASP A O 1
ATOM 541 N N . MET A 1 73 ? 1.096 14.305 9.825 1.00 72.75 73 MET A N 1
ATOM 542 C CA . MET A 1 73 ? 0.028 14.153 10.820 1.00 72.75 73 MET A CA 1
ATOM 543 C C . MET A 1 73 ? -0.217 12.697 11.228 1.00 72.75 73 MET A C 1
ATOM 545 O O . MET A 1 73 ? -0.968 12.451 12.176 1.00 72.75 73 MET A O 1
ATOM 549 N N . ILE A 1 74 ? 0.408 11.728 10.550 1.00 79.75 74 ILE A N 1
ATOM 550 C CA . ILE A 1 74 ? 0.158 10.294 10.764 1.00 79.75 74 ILE A CA 1
ATOM 551 C C . ILE A 1 74 ? 0.558 9.858 12.176 1.00 79.75 74 ILE A C 1
ATOM 553 O O . ILE A 1 74 ? -0.160 9.082 12.805 1.00 79.75 74 ILE A O 1
ATOM 557 N N . GLU A 1 75 ? 1.665 10.375 12.710 1.00 81.81 75 GLU A N 1
ATOM 558 C CA . GLU A 1 75 ? 2.112 10.071 14.076 1.00 81.81 75 GLU A CA 1
ATOM 559 C C . GLU A 1 75 ? 1.087 10.532 15.122 1.00 81.81 75 GLU A C 1
ATOM 561 O O . GLU A 1 75 ? 0.657 9.745 15.969 1.00 81.81 75 GLU A O 1
ATOM 566 N N . ILE A 1 76 ? 0.621 11.781 15.011 1.00 81.88 76 ILE A N 1
ATOM 567 C CA . ILE A 1 76 ? -0.400 12.351 15.903 1.00 81.88 76 ILE A CA 1
ATOM 568 C C . ILE A 1 76 ? -1.701 11.552 15.796 1.00 81.88 76 ILE A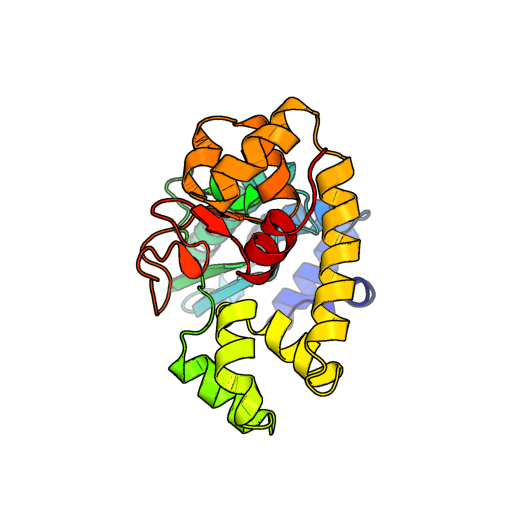 C 1
ATOM 570 O O . ILE A 1 76 ? -2.295 11.181 16.806 1.00 81.88 76 ILE A O 1
ATOM 574 N N . TYR A 1 77 ? -2.126 11.240 14.573 1.00 82.44 77 TYR A N 1
ATOM 575 C CA . TYR A 1 77 ? -3.343 10.475 14.329 1.00 82.44 77 TYR A CA 1
ATOM 576 C C . TYR A 1 77 ? -3.276 9.073 14.944 1.00 82.44 77 TYR A C 1
ATOM 578 O O . TYR A 1 77 ? -4.213 8.636 15.608 1.00 82.44 77 TYR A O 1
ATOM 586 N N . THR A 1 78 ? -2.138 8.392 14.799 1.00 85.81 78 THR A N 1
ATOM 587 C CA . THR A 1 78 ? -1.905 7.069 15.393 1.00 85.81 78 THR A CA 1
ATOM 588 C C . THR A 1 78 ? -1.970 7.131 16.922 1.00 85.81 78 THR A C 1
ATOM 590 O O . THR A 1 78 ? -2.570 6.258 17.551 1.00 85.81 78 THR A O 1
ATOM 593 N N . LYS A 1 79 ? -1.419 8.186 17.537 1.00 87.12 79 LYS A N 1
ATOM 594 C CA . LYS A 1 79 ? -1.526 8.397 18.985 1.00 87.12 79 LYS A CA 1
ATOM 595 C C . LYS A 1 79 ? -2.975 8.633 19.427 1.00 87.12 79 LYS A C 1
ATOM 597 O O . LYS A 1 79 ? -3.390 8.059 20.430 1.00 87.12 79 LYS A O 1
ATOM 602 N N . ASN A 1 80 ? -3.755 9.395 18.663 1.00 87.06 80 ASN A N 1
ATOM 603 C CA . ASN A 1 80 ? -5.171 9.631 18.957 1.00 87.06 80 ASN A CA 1
ATOM 604 C C . ASN A 1 80 ? -6.010 8.347 18.871 1.00 87.06 80 ASN A C 1
ATOM 606 O O . ASN A 1 80 ? -6.918 8.160 19.676 1.00 87.06 80 ASN A O 1
ATOM 610 N N . LEU A 1 81 ? -5.691 7.437 17.945 1.00 90.12 81 LEU A N 1
ATOM 611 C CA . LEU A 1 81 ? -6.342 6.124 17.876 1.00 90.12 81 LEU A CA 1
ATOM 612 C C . LEU A 1 81 ? -6.047 5.256 19.101 1.00 90.12 81 LEU A C 1
ATOM 614 O O . LEU A 1 81 ? -6.938 4.552 19.572 1.00 90.12 81 LEU A O 1
ATOM 618 N N . LEU A 1 82 ? -4.821 5.315 19.628 1.00 91.00 82 LEU A N 1
ATOM 619 C CA . LEU A 1 82 ? -4.491 4.649 20.886 1.00 91.00 82 LEU A CA 1
ATOM 620 C C . LEU A 1 82 ? -5.320 5.226 22.040 1.00 91.00 82 LEU A C 1
ATOM 622 O O . LEU A 1 82 ? -5.900 4.459 22.800 1.00 91.00 82 LEU A O 1
ATOM 626 N N . THR A 1 83 ? -5.422 6.553 22.136 1.00 90.56 83 THR A N 1
ATOM 627 C CA . THR A 1 83 ? -6.242 7.210 23.164 1.00 90.56 83 THR A CA 1
ATOM 628 C C . THR A 1 83 ? -7.712 6.798 23.063 1.00 90.56 83 THR A C 1
ATOM 630 O O . THR A 1 83 ? -8.284 6.369 24.060 1.00 90.56 83 THR A O 1
ATOM 633 N N . LEU A 1 84 ? -8.287 6.779 21.855 1.00 90.62 84 LEU A N 1
ATOM 634 C CA . LEU A 1 84 ? -9.649 6.280 21.634 1.00 90.62 84 LEU A CA 1
ATOM 635 C C . LEU A 1 84 ? -9.806 4.819 22.089 1.00 90.62 84 LEU A C 1
ATOM 637 O O . LEU A 1 84 ? -10.811 4.462 22.701 1.00 90.62 84 LEU A O 1
ATOM 641 N N . LEU A 1 85 ? -8.826 3.958 21.802 1.00 92.62 85 LEU A N 1
ATOM 642 C CA . LEU A 1 85 ? -8.840 2.565 22.254 1.00 92.62 85 LEU A CA 1
ATOM 643 C C . LEU A 1 85 ? -8.846 2.468 23.787 1.00 92.62 85 LEU A C 1
ATOM 645 O O . LEU A 1 85 ? -9.636 1.702 24.339 1.00 92.62 85 LEU A O 1
ATOM 649 N N . GLU A 1 86 ? -7.997 3.240 24.466 1.00 92.38 86 GLU A N 1
ATOM 650 C CA . GLU A 1 86 ? -7.917 3.296 25.932 1.00 92.38 86 GLU A CA 1
ATOM 651 C C . GLU A 1 86 ? -9.239 3.786 26.547 1.00 92.38 86 GLU A C 1
ATOM 653 O O . GLU A 1 86 ? -9.752 3.180 27.491 1.00 92.38 86 GLU A O 1
ATOM 658 N N . GLU A 1 87 ? -9.845 4.823 25.969 1.00 91.50 87 GLU A N 1
ATOM 659 C CA . GLU A 1 87 ? -11.124 5.376 26.422 1.00 91.50 87 GLU A CA 1
ATOM 660 C C . GLU A 1 87 ? -12.288 4.399 26.212 1.00 91.50 87 GLU A C 1
ATOM 662 O O . GLU A 1 87 ? -13.11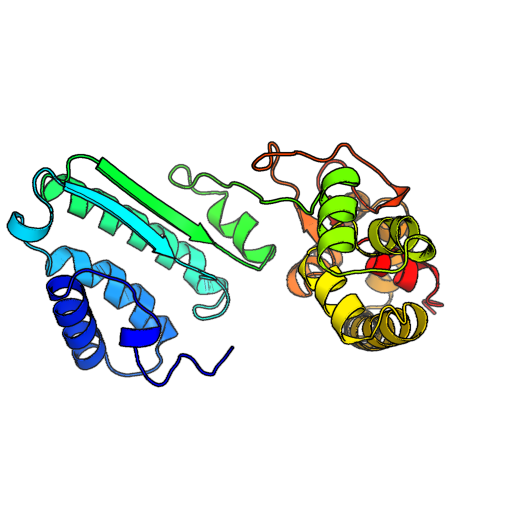9 4.225 27.103 1.00 91.50 87 GLU A O 1
ATOM 667 N N . LEU A 1 88 ? -12.334 3.681 25.086 1.00 92.62 88 LEU A N 1
ATOM 668 C CA . LEU A 1 88 ? -13.349 2.646 24.854 1.00 92.62 88 LEU A CA 1
ATOM 669 C C . LEU A 1 88 ? -13.267 1.513 25.888 1.00 92.62 88 LEU A C 1
ATOM 671 O O . LEU A 1 88 ? -14.303 1.007 26.331 1.00 92.62 88 LEU A O 1
ATOM 675 N N . TYR A 1 89 ? -12.059 1.133 26.315 1.00 93.56 89 TYR A N 1
ATOM 676 C CA . TYR A 1 89 ? -11.891 0.191 27.424 1.00 93.56 89 TYR A CA 1
ATOM 677 C C . TYR A 1 89 ? -12.323 0.789 28.766 1.00 93.56 89 TYR A C 1
ATOM 679 O O . TYR A 1 89 ? -12.981 0.095 29.544 1.00 93.56 89 TYR A O 1
ATOM 687 N N . ALA A 1 90 ? -12.033 2.067 29.030 1.00 92.88 90 ALA A N 1
ATOM 688 C CA . ALA A 1 90 ? -12.509 2.758 30.232 1.00 92.88 90 ALA A CA 1
ATOM 689 C C . ALA A 1 90 ? -14.050 2.796 30.304 1.00 92.88 90 ALA A C 1
ATOM 691 O O . ALA A 1 90 ? -14.632 2.621 31.376 1.00 92.88 90 ALA A O 1
ATOM 692 N N . LEU A 1 91 ? -14.717 2.902 29.152 1.00 92.19 91 LEU A N 1
ATOM 693 C CA . LEU A 1 91 ? -16.171 2.787 29.000 1.00 92.19 91 LEU A CA 1
ATOM 694 C C . LEU A 1 91 ? -16.693 1.332 29.031 1.00 92.19 91 LEU A C 1
ATOM 696 O O . LEU A 1 91 ? -17.862 1.073 28.739 1.00 92.19 91 LEU A O 1
ATOM 700 N N . LYS A 1 92 ? -15.852 0.369 29.430 1.00 93.62 92 LYS A N 1
ATOM 701 C CA . LYS A 1 92 ? -16.179 -1.055 29.626 1.00 93.62 92 LYS A CA 1
ATOM 702 C C . LYS A 1 92 ? -16.575 -1.791 28.345 1.00 93.62 92 LYS A C 1
ATOM 704 O O . LYS A 1 92 ? -17.380 -2.728 28.400 1.00 93.62 92 LYS A O 1
ATOM 709 N N . ALA A 1 93 ? -16.015 -1.411 27.196 1.00 95.19 93 ALA A N 1
ATOM 710 C CA . ALA A 1 93 ? -16.063 -2.268 26.015 1.00 95.19 93 ALA A CA 1
ATOM 711 C C . ALA A 1 93 ? -15.418 -3.633 26.324 1.00 95.19 93 ALA A C 1
ATOM 713 O O . ALA A 1 93 ? -14.376 -3.714 26.969 1.00 95.19 93 ALA A O 1
ATOM 714 N N . SER A 1 94 ? -16.041 -4.719 25.864 1.00 96.12 94 SER A N 1
ATOM 715 C CA . SER A 1 94 ? -15.543 -6.087 26.090 1.00 96.12 94 SER A CA 1
ATOM 716 C C . SER A 1 94 ? -14.292 -6.410 25.267 1.00 96.12 94 SER A C 1
ATOM 718 O O . SER A 1 94 ? -13.454 -7.200 25.693 1.00 96.12 94 SER A O 1
ATOM 720 N N . SER A 1 95 ? -14.165 -5.804 24.085 1.00 96.25 95 SER A N 1
ATOM 721 C CA . SER A 1 95 ? -12.987 -5.893 23.223 1.00 96.25 95 SER A CA 1
ATOM 722 C C . SER A 1 95 ? -12.989 -4.737 22.232 1.00 96.25 95 SER A C 1
ATOM 724 O O . SER A 1 95 ? -14.055 -4.385 21.722 1.00 96.25 95 SER A O 1
ATOM 726 N N . VAL A 1 96 ? -11.813 -4.218 21.891 1.00 94.56 96 VAL A N 1
ATOM 727 C CA . VAL A 1 96 ? -11.647 -3.155 20.892 1.00 94.56 96 VAL A CA 1
ATOM 728 C C . VAL A 1 96 ? -10.592 -3.573 19.870 1.00 94.56 96 VAL A C 1
ATOM 730 O O . VAL A 1 96 ? -9.503 -4.003 20.249 1.00 94.56 96 VAL A O 1
ATOM 733 N N . SER A 1 97 ? -10.903 -3.444 18.580 1.00 94.81 97 SER A N 1
ATOM 734 C CA . SER A 1 97 ? -9.951 -3.638 17.482 1.00 94.81 97 SER A CA 1
ATOM 735 C C . SER A 1 97 ? -9.993 -2.444 16.536 1.00 94.81 97 SER A C 1
ATOM 737 O O . SER A 1 97 ? -11.067 -2.047 16.088 1.00 94.81 97 SER A O 1
ATOM 739 N N . ILE A 1 98 ? -8.827 -1.868 16.246 1.00 93.62 98 ILE A N 1
ATOM 740 C CA . ILE A 1 98 ? -8.680 -0.762 15.300 1.00 93.62 98 ILE A CA 1
ATOM 741 C C . ILE A 1 98 ? -7.783 -1.237 14.162 1.00 93.62 98 ILE A C 1
ATOM 743 O O . ILE A 1 98 ? -6.657 -1.673 14.400 1.00 93.62 98 ILE A O 1
ATOM 747 N N . ILE A 1 99 ? -8.286 -1.151 12.933 1.00 92.00 99 ILE A N 1
ATOM 748 C CA . ILE A 1 99 ? -7.537 -1.452 11.714 1.00 92.00 99 ILE A CA 1
ATOM 749 C C . ILE A 1 99 ? -7.528 -0.188 10.865 1.00 92.00 99 ILE A C 1
ATOM 751 O O . ILE A 1 99 ? -8.581 0.304 10.465 1.00 92.00 99 ILE A O 1
ATOM 755 N N . ALA A 1 100 ? -6.333 0.323 10.592 1.00 88.75 100 ALA A N 1
ATOM 756 C CA . ALA A 1 100 ? -6.127 1.458 9.709 1.00 88.75 100 ALA A CA 1
ATOM 757 C C . ALA A 1 100 ? -5.300 1.028 8.497 1.00 88.75 100 ALA A C 1
ATOM 759 O O . ALA A 1 100 ? -4.289 0.338 8.651 1.00 88.75 100 ALA A O 1
ATOM 760 N N . THR A 1 101 ? -5.726 1.429 7.302 1.00 87.19 101 THR A N 1
ATOM 761 C CA . THR A 1 101 ? -5.007 1.170 6.052 1.00 87.19 101 THR A CA 1
ATOM 762 C C . THR A 1 101 ? -4.294 2.437 5.580 1.00 87.19 101 THR A C 1
ATOM 764 O O . THR A 1 101 ? -4.696 3.566 5.869 1.00 87.19 101 THR A O 1
ATOM 767 N N . THR A 1 102 ? -3.201 2.248 4.849 1.00 83.31 102 THR A N 1
ATOM 768 C CA . THR A 1 102 ? -2.450 3.319 4.193 1.00 83.31 102 THR A CA 1
ATOM 769 C C . THR A 1 102 ? -2.025 2.840 2.815 1.00 83.31 102 THR A C 1
ATOM 771 O O . THR A 1 102 ? -1.630 1.684 2.651 1.00 83.31 102 THR A O 1
ATOM 774 N N . SER A 1 103 ? -2.128 3.718 1.819 1.00 73.94 103 SER A N 1
ATOM 775 C CA . SER A 1 103 ? -1.696 3.439 0.449 1.00 73.94 103 SER A CA 1
ATOM 776 C C . SER A 1 103 ? -0.251 3.871 0.158 1.00 73.94 103 SER A C 1
ATOM 778 O O . SER A 1 103 ? 0.220 3.685 -0.964 1.00 73.94 103 SER A O 1
ATOM 780 N N . GLU A 1 104 ? 0.464 4.414 1.152 1.00 72.19 104 GLU A N 1
ATOM 781 C CA . GLU A 1 104 ? 1.766 5.068 0.975 1.00 72.19 104 GLU A CA 1
ATOM 782 C C . GLU A 1 104 ? 2.882 4.410 1.795 1.00 72.19 104 GLU A C 1
ATOM 784 O O . GLU A 1 104 ? 2.779 4.264 3.018 1.00 72.19 104 GLU A O 1
ATOM 789 N N . GLY A 1 105 ? 4.009 4.104 1.144 1.00 69.81 105 GLY A N 1
ATOM 790 C CA . GLY A 1 105 ? 5.169 3.489 1.802 1.00 69.81 105 GLY A CA 1
ATOM 791 C C . GLY A 1 105 ? 5.861 4.393 2.834 1.00 69.81 105 GLY A C 1
ATOM 792 O O . GLY A 1 105 ? 6.426 3.895 3.808 1.00 69.81 105 GLY A O 1
ATOM 793 N N . ALA A 1 106 ? 5.777 5.718 2.674 1.00 75.62 106 ALA A N 1
ATOM 794 C CA . ALA A 1 106 ? 6.424 6.688 3.565 1.00 75.62 106 ALA A CA 1
ATOM 795 C C . ALA A 1 106 ? 5.852 6.660 4.994 1.00 75.62 106 ALA A C 1
ATOM 797 O O . ALA A 1 106 ? 6.591 6.749 5.976 1.00 75.62 106 ALA A O 1
ATOM 798 N N . SER A 1 107 ? 4.538 6.451 5.114 1.00 76.81 107 SER A N 1
ATOM 799 C CA . SER A 1 107 ? 3.842 6.371 6.401 1.00 76.81 107 SER A CA 1
ATOM 800 C C . SER A 1 107 ? 4.329 5.214 7.282 1.00 76.81 107 SER A C 1
ATOM 802 O O . SER A 1 107 ? 4.373 5.344 8.506 1.00 76.81 107 SER A O 1
ATOM 804 N N . CYS A 1 108 ? 4.759 4.106 6.667 1.00 79.75 108 CYS A N 1
ATOM 805 C CA . CYS A 1 108 ? 5.168 2.887 7.358 1.00 79.75 108 CYS A CA 1
ATOM 806 C C . CYS A 1 108 ? 6.343 3.133 8.315 1.00 79.75 108 CYS A C 1
ATOM 808 O O . CYS A 1 108 ? 6.300 2.703 9.466 1.00 79.75 108 CYS A O 1
ATOM 810 N N . ALA A 1 109 ? 7.371 3.862 7.870 1.00 79.75 109 ALA A N 1
ATOM 811 C CA . ALA A 1 109 ? 8.553 4.144 8.685 1.00 79.75 109 ALA A CA 1
ATOM 812 C C . ALA A 1 109 ? 8.233 5.039 9.895 1.00 79.75 109 ALA A C 1
ATOM 814 O O . ALA A 1 109 ? 8.805 4.859 10.969 1.00 79.75 109 ALA A O 1
ATOM 815 N N . ILE A 1 110 ? 7.291 5.973 9.736 1.00 83.25 110 ILE A N 1
ATOM 816 C CA . ILE A 1 110 ? 6.876 6.895 10.799 1.00 83.25 110 ILE A CA 1
ATOM 817 C C . ILE A 1 110 ? 6.173 6.139 11.918 1.00 83.25 110 ILE A C 1
ATOM 819 O O . ILE A 1 110 ? 6.477 6.369 13.084 1.00 83.25 110 ILE A O 1
ATOM 823 N N . VAL A 1 111 ? 5.270 5.217 11.579 1.00 84.69 111 VAL A N 1
ATOM 824 C CA . VAL A 1 111 ? 4.500 4.482 12.591 1.00 84.69 111 VAL A CA 1
ATOM 825 C C . VAL A 1 111 ? 5.244 3.273 13.161 1.00 84.69 111 VAL A C 1
ATOM 827 O O . VAL A 1 111 ? 4.962 2.865 14.286 1.00 84.69 111 VAL A O 1
ATOM 830 N N . ALA A 1 112 ? 6.223 2.723 12.432 1.00 85.06 112 ALA A N 1
ATOM 831 C CA . ALA A 1 112 ? 7.000 1.554 12.854 1.00 85.06 112 ALA A CA 1
ATOM 832 C C . ALA A 1 112 ? 7.763 1.763 14.171 1.00 85.06 112 ALA A C 1
ATOM 834 O O . ALA A 1 112 ? 7.987 0.804 14.907 1.00 85.06 112 ALA A O 1
ATOM 835 N N . LYS A 1 113 ? 8.143 3.007 14.495 1.00 83.94 113 LYS A N 1
ATOM 836 C CA . LYS A 1 113 ? 8.858 3.342 15.739 1.00 83.94 113 LYS A CA 1
ATOM 837 C C . LYS A 1 113 ? 7.988 3.221 17.000 1.00 83.94 113 LYS A C 1
ATOM 839 O O . LYS A 1 113 ? 8.505 3.310 18.111 1.00 83.94 113 LYS A O 1
ATOM 844 N N . HIS A 1 114 ? 6.674 3.046 16.853 1.00 87.38 114 HIS A N 1
ATOM 845 C CA . HIS A 1 114 ? 5.735 3.000 17.968 1.00 87.38 114 HIS A CA 1
ATOM 846 C C . HIS A 1 114 ? 5.381 1.564 18.370 1.00 87.38 114 HIS A C 1
ATOM 848 O O . HIS A 1 114 ? 4.822 0.789 17.598 1.00 87.38 114 HIS A O 1
ATOM 854 N N . ASN A 1 115 ? 5.621 1.227 19.638 1.00 85.44 115 ASN A N 1
ATOM 855 C CA . ASN A 1 115 ? 5.364 -0.102 20.206 1.00 85.44 115 ASN A CA 1
ATOM 856 C C . ASN A 1 115 ? 3.874 -0.479 20.319 1.00 85.44 115 ASN A C 1
ATOM 858 O O . ASN A 1 115 ? 3.561 -1.645 20.565 1.00 85.44 115 ASN A O 1
ATOM 862 N N . TYR A 1 116 ? 2.962 0.477 20.151 1.00 86.44 116 TYR A N 1
ATOM 863 C CA . TYR A 1 116 ? 1.511 0.274 20.166 1.00 86.44 116 TYR A CA 1
ATOM 864 C C . TYR A 1 116 ? 0.922 0.054 18.765 1.00 86.44 116 TYR A C 1
ATOM 866 O O . TYR A 1 116 ? -0.271 -0.205 18.633 1.00 86.44 116 TYR A O 1
ATOM 874 N N . VAL A 1 117 ? 1.751 0.104 17.718 1.00 88.81 117 VAL A N 1
ATOM 875 C CA . VAL A 1 117 ? 1.349 -0.202 16.343 1.00 88.81 117 VAL A CA 1
ATOM 876 C C . VAL A 1 117 ? 1.815 -1.609 15.978 1.00 88.81 117 VAL A C 1
ATOM 878 O O . VAL A 1 117 ? 2.878 -2.079 16.392 1.00 88.81 117 VAL A O 1
ATOM 881 N N . ARG A 1 118 ? 0.995 -2.326 15.209 1.00 89.94 118 ARG A N 1
ATOM 882 C CA . ARG A 1 118 ? 1.361 -3.606 14.595 1.00 89.94 118 ARG A CA 1
ATOM 883 C C . ARG A 1 118 ? 1.183 -3.478 13.094 1.00 89.94 118 ARG A C 1
ATOM 885 O O . ARG A 1 118 ? 0.060 -3.447 12.605 1.00 89.94 118 ARG A O 1
ATOM 892 N N . LEU A 1 119 ? 2.297 -3.395 12.374 1.00 89.38 119 LEU A N 1
ATOM 893 C CA . LEU A 1 119 ? 2.276 -3.280 10.923 1.00 89.38 119 LEU A CA 1
ATOM 894 C C . LEU A 1 119 ? 2.014 -4.641 10.280 1.00 89.38 119 LEU A C 1
ATOM 896 O O . LEU A 1 119 ? 2.603 -5.658 10.659 1.00 89.38 119 LEU A O 1
ATOM 900 N N . ARG A 1 120 ? 1.112 -4.644 9.302 1.00 89.88 120 ARG A N 1
ATOM 901 C CA . ARG A 1 120 ? 0.790 -5.795 8.461 1.00 89.88 120 ARG A CA 1
ATOM 902 C C . ARG A 1 120 ? 0.702 -5.313 7.025 1.00 89.88 120 ARG A C 1
ATOM 904 O O . ARG A 1 120 ? -0.182 -4.532 6.692 1.00 89.88 120 ARG A O 1
ATOM 911 N N . GLN A 1 121 ? 1.630 -5.766 6.194 1.00 90.50 121 GLN A N 1
ATOM 912 C CA . GLN A 1 121 ? 1.601 -5.470 4.770 1.00 90.50 121 GLN A CA 1
ATOM 913 C C . GLN A 1 121 ? 0.719 -6.486 4.051 1.00 90.50 121 GLN A C 1
ATOM 915 O O . GLN A 1 121 ? 0.870 -7.689 4.256 1.00 90.50 121 GLN A O 1
ATOM 920 N N . ILE A 1 122 ? -0.186 -6.003 3.205 1.00 91.31 122 ILE A N 1
ATOM 921 C CA . ILE A 1 122 ? -0.891 -6.837 2.231 1.00 91.31 122 ILE A CA 1
ATOM 922 C C . ILE A 1 122 ? -0.006 -6.907 0.989 1.00 91.31 122 ILE A C 1
ATOM 924 O O . ILE A 1 122 ? 0.405 -5.869 0.468 1.00 91.31 122 ILE A O 1
ATOM 928 N N . TRP A 1 123 ? 0.315 -8.121 0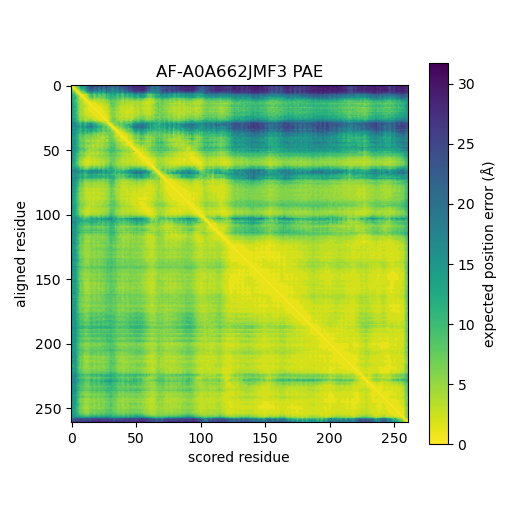.547 1.00 92.56 123 TRP A N 1
ATOM 929 C CA . TRP A 1 123 ? 1.094 -8.323 -0.669 1.00 92.56 123 TRP A CA 1
ATOM 930 C C . TRP A 1 123 ? 0.198 -8.401 -1.912 1.00 92.56 123 TRP A C 1
ATOM 932 O O . TRP A 1 123 ? -1.018 -8.571 -1.812 1.00 92.56 123 TRP A O 1
ATOM 942 N N . ASN A 1 124 ? 0.806 -8.277 -3.092 1.00 93.75 124 ASN A N 1
ATOM 943 C CA . ASN A 1 124 ? 0.140 -8.574 -4.357 1.00 93.75 124 ASN A CA 1
ATOM 944 C C . ASN A 1 124 ? -0.255 -10.063 -4.434 1.00 93.75 124 ASN A C 1
ATOM 946 O O . ASN A 1 124 ? 0.259 -10.898 -3.687 1.00 93.75 124 ASN A O 1
ATOM 950 N N . LEU A 1 125 ? -1.163 -10.393 -5.355 1.00 94.75 125 LEU A N 1
ATOM 951 C CA . LEU A 1 125 ? -1.597 -11.771 -5.571 1.00 94.75 125 LEU A CA 1
ATOM 952 C C . LEU A 1 125 ? -0.419 -12.640 -6.030 1.00 94.75 125 LEU A C 1
ATOM 954 O O . LEU A 1 125 ? 0.410 -12.215 -6.837 1.00 94.75 125 LEU A O 1
ATOM 958 N N . ASP A 1 126 ? -0.362 -13.881 -5.553 1.00 93.31 126 ASP A N 1
ATOM 959 C CA . ASP A 1 126 ? 0.530 -14.873 -6.149 1.00 93.31 126 ASP A CA 1
ATOM 960 C C . ASP A 1 126 ? 0.074 -15.234 -7.577 1.00 93.31 126 ASP A C 1
ATOM 962 O O . ASP A 1 126 ? -0.917 -14.713 -8.107 1.00 93.31 126 ASP A O 1
ATOM 966 N N . LYS A 1 127 ? 0.845 -16.093 -8.245 1.00 94.19 127 LYS A N 1
ATOM 967 C CA . LYS A 1 127 ? 0.591 -16.449 -9.642 1.00 94.19 127 LYS A CA 1
ATOM 968 C C . LYS A 1 127 ? -0.764 -17.136 -9.831 1.00 94.19 127 LYS A C 1
ATOM 970 O O . LYS A 1 127 ? -1.515 -16.759 -10.729 1.00 94.19 127 LYS A O 1
ATOM 975 N N . ASP A 1 128 ? -1.095 -18.084 -8.963 1.00 95.44 128 ASP A N 1
ATOM 976 C CA . ASP A 1 128 ? -2.324 -18.870 -9.075 1.00 95.44 128 ASP A CA 1
ATOM 977 C C . ASP A 1 128 ? -3.561 -18.009 -8.789 1.00 95.44 128 ASP A C 1
ATOM 979 O O . ASP A 1 128 ? -4.519 -18.016 -9.564 1.00 95.44 128 ASP A O 1
ATOM 983 N N . SER A 1 129 ? -3.500 -17.162 -7.760 1.00 96.31 129 SER A N 1
ATOM 984 C CA . SER A 1 129 ? -4.552 -16.189 -7.442 1.00 96.31 129 SER A CA 1
ATOM 985 C C . SER A 1 129 ? -4.711 -15.137 -8.548 1.00 96.31 129 SER A C 1
ATOM 987 O O . SER A 1 129 ? -5.822 -14.691 -8.845 1.00 96.31 129 SER A O 1
ATOM 989 N N . THR A 1 130 ? -3.610 -14.750 -9.204 1.00 97.06 130 THR A N 1
ATOM 990 C CA . THR A 1 130 ? -3.646 -13.870 -10.384 1.00 97.06 130 THR A CA 1
ATOM 991 C C . THR A 1 130 ? -4.372 -14.544 -11.545 1.00 97.06 130 THR A C 1
ATOM 993 O O . THR A 1 130 ? -5.236 -13.927 -12.166 1.00 97.06 130 THR A O 1
ATOM 996 N N . HIS A 1 131 ? -4.072 -15.813 -11.825 1.00 98.19 131 HIS A N 1
ATOM 997 C CA . HIS A 1 131 ? -4.755 -16.590 -12.859 1.00 98.19 131 HIS A CA 1
ATOM 998 C C . HIS A 1 131 ? -6.252 -16.762 -12.558 1.00 98.19 131 HIS A C 1
ATOM 1000 O O . HIS A 1 131 ? -7.073 -16.618 -13.465 1.00 98.19 131 HIS A O 1
ATOM 1006 N N . GLU A 1 132 ? -6.634 -16.976 -11.295 1.00 98.12 132 GLU A N 1
ATOM 1007 C CA . GLU A 1 132 ? -8.044 -17.021 -10.887 1.00 98.12 132 GLU A CA 1
ATOM 1008 C C . GLU A 1 132 ? -8.762 -15.689 -11.170 1.00 98.12 132 GLU A C 1
ATOM 1010 O O . GLU A 1 132 ? -9.865 -15.672 -11.729 1.00 98.12 132 GLU A O 1
ATOM 1015 N N . LEU A 1 133 ? -8.132 -14.556 -10.838 1.00 98.06 133 LEU A N 1
ATOM 1016 C CA . LEU A 1 133 ? -8.682 -13.233 -11.137 1.00 98.06 133 LEU A CA 1
ATOM 1017 C C . LEU A 1 133 ? -8.821 -13.007 -12.651 1.00 98.06 133 LEU A C 1
ATOM 1019 O O . LEU A 1 133 ? -9.854 -12.523 -13.113 1.00 98.06 133 LEU A O 1
ATOM 1023 N N . LEU A 1 134 ? -7.809 -13.381 -13.434 1.00 98.56 134 LEU A N 1
ATOM 1024 C CA . LEU A 1 134 ? -7.830 -13.261 -14.892 1.00 98.56 134 LEU A CA 1
ATOM 1025 C C . LEU A 1 134 ? -8.933 -14.112 -15.530 1.00 98.56 134 LEU A C 1
ATOM 1027 O O . LEU A 1 134 ? -9.612 -13.635 -16.442 1.00 98.56 134 LEU A O 1
ATOM 1031 N N . ALA A 1 135 ? -9.166 -15.322 -15.017 1.00 98.31 135 ALA A N 1
ATOM 1032 C CA . ALA A 1 135 ? -10.279 -16.167 -15.434 1.00 98.31 135 ALA A CA 1
ATOM 1033 C C . ALA A 1 135 ? -11.631 -15.484 -15.172 1.00 98.31 135 ALA A C 1
ATOM 1035 O O . ALA A 1 135 ? -12.454 -15.384 -16.081 1.00 98.31 135 ALA A O 1
ATOM 1036 N N . LYS A 1 136 ? -11.836 -14.926 -13.968 1.00 98.25 136 LYS A N 1
ATOM 1037 C CA . LYS A 1 136 ? -13.062 -14.180 -13.614 1.00 98.25 136 LYS A CA 1
ATOM 1038 C C . LYS A 1 136 ? -13.279 -12.937 -14.482 1.00 98.25 136 LYS A C 1
ATOM 1040 O O . LYS A 1 136 ? -14.418 -12.562 -14.746 1.00 98.25 136 LYS A O 1
ATOM 1045 N N . LEU A 1 137 ? -12.200 -12.307 -14.946 1.00 97.94 137 LEU A N 1
ATOM 1046 C CA . LEU A 1 137 ? -12.240 -11.152 -15.848 1.00 97.94 137 LEU A CA 1
ATOM 1047 C C . LEU A 1 137 ? -12.335 -11.535 -17.337 1.00 97.94 137 LEU A C 1
ATOM 1049 O O . LEU A 1 137 ? -12.305 -10.644 -18.190 1.00 97.94 137 LEU A O 1
ATOM 1053 N N . ASN A 1 138 ? -12.465 -12.828 -17.659 1.00 97.44 138 ASN A N 1
ATOM 1054 C CA . ASN A 1 138 ? -12.489 -13.361 -19.024 1.00 97.44 138 ASN A CA 1
ATOM 1055 C C . ASN A 1 138 ? -11.270 -12.914 -19.857 1.00 97.44 138 ASN A C 1
ATOM 1057 O O . ASN A 1 138 ? -11.388 -12.543 -21.028 1.00 97.44 138 ASN A O 1
ATOM 1061 N N . ALA A 1 139 ? -10.084 -12.901 -19.242 1.00 97.81 139 ALA A N 1
ATOM 1062 C CA . ALA A 1 139 ? -8.843 -12.555 -19.922 1.00 97.81 139 ALA A CA 1
ATOM 1063 C C . ALA A 1 139 ? -8.421 -13.658 -20.911 1.00 97.81 139 ALA A C 1
ATOM 1065 O O . ALA A 1 139 ? -8.463 -14.837 -20.549 1.00 97.81 139 ALA A O 1
ATOM 1066 N N . PRO A 1 140 ? -7.930 -13.325 -22.121 1.00 97.56 140 PRO A N 1
ATOM 1067 C CA . PRO A 1 140 ? -7.370 -14.315 -23.035 1.00 97.56 140 PRO A CA 1
ATOM 1068 C C . PRO A 1 140 ? -6.217 -15.083 -22.379 1.00 97.56 140 PRO A C 1
ATOM 1070 O O . PRO A 1 140 ? -5.246 -14.472 -21.946 1.00 97.56 140 PRO A O 1
ATOM 1073 N N . GLN A 1 141 ? -6.274 -16.415 -22.355 1.00 97.38 141 GLN A N 1
ATOM 1074 C CA . GLN A 1 141 ? -5.283 -17.240 -21.646 1.00 97.38 141 GLN A CA 1
ATOM 1075 C C . GLN A 1 141 ? -3.8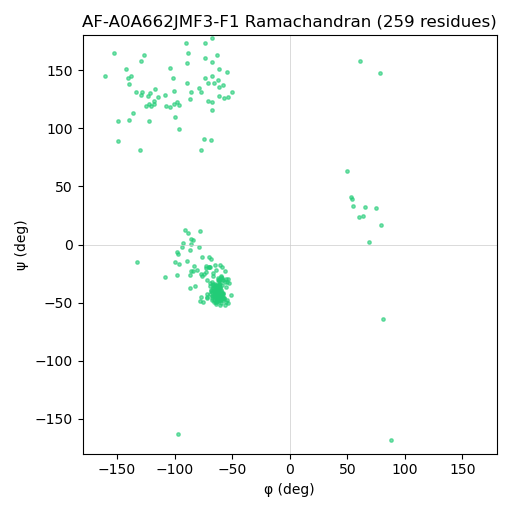29 -16.960 -22.067 1.00 97.38 141 GLN A C 1
ATOM 1077 O O . GLN A 1 141 ? -2.922 -16.970 -21.241 1.00 97.38 141 GLN A O 1
ATOM 1082 N N . LYS A 1 142 ? -3.622 -16.598 -23.340 1.00 97.25 142 LYS A N 1
ATOM 1083 C CA . LYS A 1 142 ? -2.312 -16.233 -23.900 1.00 97.25 142 LYS A CA 1
ATOM 1084 C C . LYS A 1 142 ? -1.620 -15.042 -23.223 1.00 97.25 142 LYS A C 1
ATOM 1086 O O . LYS A 1 142 ? -0.429 -14.883 -23.428 1.00 97.25 142 LYS A O 1
ATOM 1091 N N . VAL A 1 143 ? -2.346 -14.191 -22.487 1.00 97.62 143 VAL A N 1
ATOM 1092 C CA . VAL A 1 143 ? -1.748 -13.023 -21.811 1.00 97.62 143 VAL A CA 1
ATOM 1093 C C . VAL A 1 143 ? -1.444 -13.269 -20.336 1.00 97.62 143 VAL A C 1
ATOM 1095 O O . VAL A 1 143 ? -0.881 -12.396 -19.690 1.00 97.62 143 VAL A O 1
ATOM 1098 N N . TRP A 1 144 ? -1.841 -14.409 -19.765 1.00 98.19 144 TRP A N 1
ATOM 1099 C CA . TRP A 1 144 ? -1.870 -14.570 -18.309 1.00 98.19 144 TRP A CA 1
ATOM 1100 C C . TRP A 1 144 ? -0.491 -14.467 -17.660 1.00 98.19 144 TRP A C 1
ATOM 1102 O O . TRP A 1 144 ? -0.314 -13.686 -16.723 1.00 98.19 144 TRP A O 1
ATOM 1112 N N . ASP A 1 145 ? 0.489 -15.189 -18.204 1.00 97.56 145 ASP A N 1
ATOM 1113 C CA . ASP A 1 145 ? 1.860 -15.155 -17.699 1.00 97.56 145 ASP A CA 1
ATOM 1114 C C . ASP A 1 145 ? 2.481 -13.760 -17.837 1.00 97.56 145 ASP A C 1
ATOM 1116 O O . ASP A 1 145 ? 3.110 -13.279 -16.895 1.00 97.56 145 ASP A O 1
ATOM 1120 N N . ASP A 1 146 ? 2.266 -13.083 -18.968 1.00 97.44 146 ASP A N 1
ATOM 1121 C CA . ASP A 1 146 ? 2.786 -11.732 -19.204 1.00 97.44 146 ASP A CA 1
ATOM 1122 C C . ASP A 1 146 ? 2.165 -10.719 -18.240 1.00 97.44 146 ASP A C 1
ATOM 1124 O O . ASP A 1 146 ? 2.872 -9.901 -17.649 1.00 97.44 146 ASP A O 1
ATOM 1128 N N . VAL A 1 147 ? 0.847 -10.796 -18.023 1.00 98.06 147 VAL A N 1
ATOM 1129 C CA . VAL A 1 147 ? 0.149 -9.933 -17.064 1.00 98.06 147 VAL A CA 1
ATOM 1130 C C . VAL A 1 147 ? 0.693 -10.158 -15.658 1.00 98.06 147 VAL A C 1
ATOM 1132 O O . VAL A 1 147 ? 0.993 -9.183 -14.967 1.00 98.06 147 VAL A O 1
ATOM 1135 N N . TRP A 1 148 ? 0.873 -11.408 -15.225 1.00 97.44 148 TRP A N 1
ATOM 1136 C CA . TRP A 1 148 ? 1.451 -11.682 -13.911 1.00 97.44 148 TRP A CA 1
ATOM 1137 C C . TRP A 1 148 ? 2.896 -11.176 -13.809 1.00 97.44 148 TRP A C 1
ATOM 1139 O O . TRP A 1 148 ? 3.209 -10.457 -12.863 1.00 97.44 148 TRP A O 1
ATOM 1149 N N . ARG A 1 149 ? 3.756 -11.452 -14.799 1.00 97.12 149 ARG A N 1
ATOM 1150 C CA . ARG A 1 149 ? 5.156 -10.990 -14.800 1.00 97.12 149 ARG A CA 1
ATOM 1151 C C . ARG A 1 149 ? 5.279 -9.470 -14.773 1.00 97.12 149 ARG A C 1
ATOM 1153 O O . ARG A 1 149 ? 6.184 -8.960 -14.128 1.00 97.12 149 ARG A O 1
ATOM 1160 N N . LEU A 1 150 ? 4.388 -8.742 -15.448 1.00 97.62 150 LEU A N 1
ATOM 1161 C CA . LEU A 1 150 ? 4.429 -7.277 -15.518 1.00 97.62 150 LEU A CA 1
ATOM 1162 C C . LEU A 1 150 ? 3.804 -6.597 -14.295 1.00 97.62 150 LEU A C 1
ATOM 1164 O O . LEU A 1 150 ? 4.272 -5.545 -13.861 1.00 97.62 150 LEU A O 1
ATOM 1168 N N . THR A 1 151 ? 2.740 -7.173 -13.736 1.00 97.44 151 THR A N 1
ATOM 1169 C CA . THR A 1 151 ? 2.004 -6.574 -12.608 1.00 97.44 151 THR A CA 1
ATOM 1170 C C . THR A 1 151 ? 2.445 -7.110 -11.252 1.00 97.44 151 THR A C 1
ATOM 1172 O O . THR A 1 151 ? 2.138 -6.500 -10.232 1.00 97.44 151 THR A O 1
ATOM 1175 N N . GLY A 1 152 ? 3.143 -8.247 -11.217 1.00 95.88 152 GLY A N 1
ATOM 1176 C CA . GLY A 1 152 ? 3.482 -8.959 -9.987 1.00 95.88 152 GLY A CA 1
ATOM 1177 C C . GLY A 1 152 ? 2.245 -9.402 -9.207 1.00 95.88 152 GLY A C 1
ATOM 1178 O O . GLY A 1 152 ? 2.325 -9.511 -7.989 1.00 95.88 152 GLY A O 1
ATOM 1179 N N . GLY A 1 153 ? 1.099 -9.556 -9.887 1.00 95.75 153 GLY A N 1
ATOM 1180 C CA . GLY A 1 153 ? -0.197 -9.868 -9.283 1.00 95.75 153 GLY A CA 1
ATOM 1181 C C . GLY A 1 153 ? -0.919 -8.678 -8.649 1.00 95.75 153 GLY A C 1
ATOM 1182 O O . GLY A 1 153 ? -1.830 -8.868 -7.845 1.00 95.75 153 GLY A O 1
ATOM 1183 N N . ASN A 1 154 ? -0.526 -7.439 -8.961 1.00 96.25 154 ASN A N 1
ATOM 1184 C CA . ASN A 1 154 ? -1.193 -6.254 -8.429 1.00 96.25 154 ASN A CA 1
ATOM 1185 C C . ASN A 1 154 ? -2.630 -6.114 -8.983 1.00 96.25 154 ASN A C 1
ATOM 1187 O O . ASN A 1 154 ? -2.794 -5.865 -10.185 1.00 96.25 154 ASN A O 1
ATOM 1191 N N . PRO A 1 155 ? -3.684 -6.189 -8.142 1.00 96.19 155 PRO A N 1
ATOM 1192 C CA . PRO A 1 155 ? -5.065 -6.166 -8.630 1.00 96.19 155 PRO A CA 1
ATOM 1193 C C . PRO A 1 155 ? -5.435 -4.878 -9.371 1.00 96.19 155 PRO A C 1
ATOM 1195 O O . PRO A 1 155 ? -6.188 -4.922 -10.343 1.00 96.19 155 PRO A O 1
ATOM 1198 N N . ARG A 1 156 ? -4.889 -3.725 -8.953 1.00 95.56 156 ARG A N 1
ATOM 1199 C CA . ARG A 1 156 ? -5.159 -2.431 -9.600 1.00 95.56 156 ARG A CA 1
ATOM 1200 C C . ARG A 1 156 ? -4.630 -2.424 -11.032 1.00 95.56 156 ARG A C 1
ATOM 1202 O O . ARG A 1 156 ? -5.389 -2.115 -11.947 1.00 95.56 156 ARG A O 1
ATOM 1209 N N . SER A 1 157 ? -3.377 -2.824 -11.238 1.00 97.38 157 SER A N 1
ATOM 1210 C CA . SER A 1 157 ? -2.779 -2.910 -12.576 1.00 97.38 157 SER A CA 1
ATOM 1211 C C . SER A 1 157 ? -3.469 -3.949 -13.468 1.00 97.38 157 SER A C 1
ATOM 1213 O O . SER A 1 157 ? -3.666 -3.709 -14.658 1.00 97.38 157 SER A O 1
ATOM 1215 N N . ILE A 1 158 ? -3.916 -5.076 -12.904 1.00 98.31 158 ILE A N 1
ATOM 1216 C CA . ILE A 1 158 ? -4.706 -6.073 -13.646 1.00 98.31 158 ILE A CA 1
ATOM 1217 C C . ILE A 1 158 ? -6.038 -5.467 -14.118 1.00 98.31 158 ILE A C 1
ATOM 1219 O O . ILE A 1 158 ? -6.411 -5.619 -15.282 1.00 98.31 158 ILE A O 1
ATOM 1223 N N . VAL A 1 159 ? -6.741 -4.729 -13.252 1.00 97.62 159 VAL A N 1
ATOM 1224 C CA . VAL A 1 159 ? -7.989 -4.031 -13.611 1.00 97.62 159 VAL A CA 1
ATOM 1225 C C . VAL A 1 159 ? -7.747 -2.935 -14.655 1.00 97.62 159 VAL A C 1
ATOM 1227 O O . VAL A 1 159 ? -8.576 -2.734 -15.544 1.00 97.62 159 VAL A O 1
ATOM 1230 N N . GLU A 1 160 ? -6.614 -2.234 -14.603 1.00 96.88 160 GLU A N 1
ATOM 1231 C CA . GLU A 1 160 ? -6.221 -1.266 -15.633 1.00 96.88 160 GLU A CA 1
ATOM 1232 C C . GLU A 1 160 ? -6.032 -1.916 -17.008 1.00 96.88 160 GLU A C 1
ATOM 1234 O O . GLU A 1 160 ? -6.512 -1.375 -18.011 1.00 96.88 160 GLU A O 1
ATOM 1239 N N . LEU A 1 161 ? -5.374 -3.075 -17.059 1.00 98.06 161 LEU A N 1
ATOM 1240 C CA . LEU A 1 161 ? -5.219 -3.865 -18.279 1.00 98.06 161 LEU A CA 1
ATOM 1241 C C . LEU A 1 161 ? -6.565 -4.391 -18.787 1.00 98.06 161 LEU A C 1
ATOM 1243 O O . LEU A 1 161 ? -6.845 -4.295 -19.983 1.00 98.06 161 LEU A O 1
ATOM 1247 N N . TRP A 1 162 ? -7.433 -4.867 -17.890 1.00 97.75 162 TRP A N 1
ATOM 1248 C CA . TRP A 1 162 ? -8.790 -5.301 -18.229 1.00 97.75 162 TRP A CA 1
ATOM 1249 C C . TRP A 1 162 ? -9.606 -4.180 -18.885 1.00 97.75 162 TRP A C 1
ATOM 1251 O O . TRP A 1 162 ? -10.169 -4.372 -19.965 1.00 97.75 162 TRP A O 1
ATOM 1261 N N . ARG A 1 163 ? -9.592 -2.969 -18.307 1.00 96.62 163 ARG A N 1
ATOM 1262 C CA . ARG A 1 163 ? -10.251 -1.777 -18.881 1.00 96.62 163 ARG A CA 1
ATOM 1263 C C . ARG A 1 163 ? -9.727 -1.423 -20.276 1.00 96.62 163 ARG A C 1
ATOM 1265 O O . ARG A 1 163 ? -10.473 -0.898 -21.098 1.00 96.62 163 ARG A O 1
ATOM 1272 N N . ARG A 1 164 ? -8.464 -1.750 -20.559 1.00 96.19 164 ARG A N 1
ATOM 1273 C CA . ARG A 1 164 ? -7.805 -1.566 -21.863 1.00 96.19 164 ARG A CA 1
ATOM 1274 C C . ARG A 1 164 ? -7.944 -2.777 -22.783 1.00 96.19 164 ARG A C 1
ATOM 1276 O O . ARG A 1 164 ? -7.262 -2.843 -23.801 1.00 96.19 164 ARG A O 1
ATOM 1283 N N . LYS A 1 165 ? -8.812 -3.738 -22.455 1.00 97.38 165 LYS A N 1
ATOM 1284 C CA . LYS A 1 165 ? -9.017 -4.973 -23.229 1.00 97.38 165 LYS A CA 1
ATOM 1285 C C . LYS A 1 165 ? -7.708 -5.741 -23.458 1.00 97.38 165 LYS A C 1
ATOM 1287 O O . LYS A 1 165 ? -7.484 -6.272 -24.543 1.00 97.38 165 LYS A O 1
ATOM 1292 N N . TRP A 1 166 ? -6.848 -5.780 -22.439 1.00 97.62 166 TRP A N 1
ATOM 1293 C CA . TRP A 1 166 ? -5.583 -6.525 -22.438 1.00 97.62 166 TRP A CA 1
ATOM 1294 C C . TRP A 1 166 ? -4.555 -6.040 -23.465 1.00 97.62 166 TRP A C 1
ATOM 1296 O O . TRP A 1 166 ? -3.667 -6.787 -23.872 1.00 97.62 166 TRP A O 1
ATOM 1306 N N . LYS A 1 167 ? -4.647 -4.775 -23.882 1.00 97.62 167 LYS A N 1
ATOM 1307 C CA . LYS A 1 167 ? -3.638 -4.134 -24.724 1.00 97.62 167 LYS A CA 1
ATOM 1308 C C . LYS A 1 167 ? -2.410 -3.742 -23.898 1.00 97.62 167 LYS A C 1
ATOM 1310 O O . LYS A 1 167 ? -2.263 -2.596 -23.472 1.00 97.62 167 LYS A O 1
ATOM 1315 N N . ILE A 1 168 ? -1.544 -4.723 -23.662 1.00 97.25 168 ILE A N 1
ATOM 1316 C CA . ILE A 1 168 ? -0.358 -4.600 -22.803 1.00 97.25 168 ILE A CA 1
ATOM 1317 C C . ILE A 1 168 ? 0.576 -3.478 -23.277 1.00 97.25 168 ILE A C 1
ATOM 1319 O O . ILE A 1 168 ? 0.973 -2.647 -22.467 1.00 97.25 168 ILE A O 1
ATOM 1323 N N . ASP A 1 169 ? 0.869 -3.394 -24.577 1.00 96.44 169 ASP A N 1
ATOM 1324 C CA . ASP A 1 169 ? 1.788 -2.377 -25.110 1.00 96.44 169 ASP A CA 1
ATOM 1325 C C . ASP A 1 169 ? 1.283 -0.941 -24.916 1.00 96.44 169 ASP A C 1
ATOM 1327 O O . ASP A 1 169 ? 2.075 -0.030 -24.673 1.00 96.44 169 ASP A O 1
ATOM 1331 N N . GLU A 1 170 ? -0.033 -0.721 -25.029 1.00 96.56 170 GLU A N 1
ATOM 1332 C CA . GLU A 1 170 ? -0.645 0.589 -24.765 1.00 96.56 170 GLU A CA 1
ATOM 1333 C C . GLU A 1 170 ? -0.511 0.942 -23.276 1.00 96.56 170 GLU A C 1
ATOM 1335 O O . GLU A 1 170 ? -0.070 2.041 -22.943 1.00 96.56 170 GLU A O 1
ATOM 1340 N N . TRP A 1 171 ? -0.784 -0.015 -22.383 1.00 97.69 171 TRP A N 1
ATOM 1341 C CA . TRP A 1 171 ? -0.627 0.178 -20.940 1.00 97.69 171 TRP A CA 1
ATOM 1342 C C . TRP A 1 171 ? 0.830 0.459 -20.535 1.00 97.69 171 TRP A C 1
ATOM 1344 O O . TRP A 1 171 ? 1.078 1.412 -19.799 1.00 97.69 171 TRP A O 1
ATOM 1354 N N . ILE A 1 172 ? 1.811 -0.284 -21.066 1.00 97.69 172 ILE A N 1
ATOM 1355 C CA . ILE A 1 172 ? 3.240 -0.050 -20.781 1.00 97.69 172 ILE A CA 1
ATOM 1356 C C . ILE A 1 172 ? 3.656 1.370 -21.184 1.00 97.69 172 ILE A C 1
ATOM 1358 O O . ILE A 1 172 ? 4.350 2.039 -20.419 1.00 97.69 172 ILE A O 1
ATOM 1362 N N . LYS A 1 173 ? 3.215 1.861 -22.351 1.00 96.00 173 LYS A N 1
ATOM 1363 C CA . LYS A 1 173 ? 3.528 3.227 -22.812 1.00 96.00 173 LYS A CA 1
ATOM 1364 C C . LYS A 1 173 ? 2.970 4.298 -21.875 1.00 96.00 173 LYS A C 1
ATOM 1366 O O . LYS A 1 173 ? 3.644 5.290 -21.611 1.00 96.00 173 LYS A O 1
ATOM 1371 N N . GLU A 1 174 ? 1.762 4.111 -21.354 1.00 94.62 174 GLU A N 1
ATOM 1372 C CA . GLU A 1 174 ? 1.157 5.044 -20.395 1.00 94.62 174 GLU A CA 1
ATOM 1373 C C . GLU A 1 174 ? 1.896 5.053 -19.048 1.00 94.62 174 GLU A C 1
ATOM 1375 O O . GLU A 1 174 ? 2.160 6.121 -18.481 1.00 94.62 174 GLU A O 1
ATOM 1380 N N . VAL A 1 175 ? 2.296 3.872 -18.563 1.00 95.81 175 VAL A N 1
ATOM 1381 C CA . VAL A 1 175 ? 3.141 3.752 -17.368 1.00 95.81 175 VAL A CA 1
ATOM 1382 C C . VAL A 1 175 ? 4.494 4.433 -17.603 1.00 95.81 175 VAL A C 1
ATOM 1384 O O . VAL A 1 175 ? 4.972 5.175 -16.746 1.00 95.81 175 VAL A O 1
ATOM 1387 N N . GLU A 1 176 ? 5.089 4.258 -18.785 1.00 95.81 176 GLU A N 1
ATOM 1388 C CA . GLU A 1 176 ? 6.365 4.876 -19.151 1.00 95.81 176 GLU A CA 1
ATOM 1389 C C . GLU A 1 176 ? 6.292 6.408 -19.158 1.00 95.81 176 GLU A C 1
ATOM 1391 O O . GLU A 1 176 ? 7.207 7.068 -18.660 1.00 95.81 176 GLU A O 1
ATOM 1396 N N . ILE A 1 177 ? 5.208 6.991 -19.678 1.00 94.12 177 ILE A N 1
ATOM 1397 C CA . ILE A 1 177 ? 4.990 8.445 -19.646 1.00 94.12 177 ILE A CA 1
ATOM 1398 C C . ILE A 1 177 ? 4.987 8.953 -18.199 1.00 94.12 177 ILE A C 1
ATOM 1400 O O . ILE A 1 177 ? 5.663 9.938 -17.894 1.00 94.12 177 ILE A O 1
ATOM 1404 N N . SER A 1 178 ? 4.286 8.253 -17.306 1.00 92.25 178 SER A N 1
ATOM 1405 C CA . SER A 1 178 ? 4.204 8.612 -15.885 1.00 92.25 178 SER A CA 1
ATOM 1406 C C . SER A 1 178 ? 5.569 8.497 -15.192 1.00 92.25 178 SER A C 1
ATOM 1408 O O . SER A 1 178 ? 6.012 9.431 -14.522 1.00 92.25 178 SER A O 1
ATOM 1410 N N . LEU A 1 179 ? 6.302 7.403 -15.432 1.00 93.88 179 LEU A N 1
ATOM 1411 C CA . LEU A 1 179 ? 7.650 7.194 -14.888 1.00 93.88 179 LEU A CA 1
ATOM 1412 C C . LEU A 1 179 ? 8.660 8.230 -15.385 1.00 93.88 179 LEU A C 1
ATOM 1414 O O . LEU A 1 179 ? 9.502 8.691 -14.615 1.00 93.88 179 LEU A O 1
ATOM 1418 N N . ARG A 1 180 ? 8.573 8.644 -16.655 1.00 92.81 180 ARG A N 1
ATOM 1419 C CA . ARG A 1 180 ? 9.444 9.681 -17.229 1.00 92.81 180 ARG A CA 1
ATOM 1420 C C . ARG A 1 180 ? 9.335 11.008 -16.490 1.00 92.81 180 ARG A C 1
ATOM 1422 O O . ARG A 1 180 ? 10.344 11.701 -16.382 1.00 92.81 180 ARG A O 1
ATOM 1429 N N . ILE A 1 181 ? 8.151 11.366 -15.998 1.00 91.75 181 ILE A N 1
ATOM 1430 C CA . ILE A 1 181 ? 7.950 12.595 -15.219 1.00 91.75 181 ILE A CA 1
ATOM 1431 C C . ILE A 1 181 ? 8.720 12.502 -13.898 1.00 91.75 181 ILE A C 1
ATOM 1433 O O . ILE A 1 181 ? 9.485 13.410 -13.585 1.00 91.75 181 ILE A O 1
ATOM 1437 N N . ILE A 1 182 ? 8.593 11.378 -13.189 1.00 91.81 182 ILE A N 1
ATOM 1438 C CA . ILE A 1 182 ? 9.251 11.141 -11.895 1.00 91.81 182 ILE A CA 1
ATOM 1439 C C . ILE A 1 182 ? 10.777 11.085 -12.062 1.00 91.81 182 ILE A C 1
ATOM 1441 O O . ILE A 1 182 ? 11.513 11.808 -11.399 1.00 91.81 182 ILE A O 1
ATOM 1445 N N . ILE A 1 183 ? 11.277 10.293 -13.015 1.00 91.81 183 ILE A N 1
ATOM 1446 C CA . ILE A 1 183 ? 12.723 10.117 -13.242 1.00 91.81 183 ILE A CA 1
ATOM 1447 C C . ILE A 1 183 ? 13.399 11.435 -13.652 1.00 91.81 183 ILE A C 1
ATOM 1449 O O . ILE A 1 183 ? 14.567 11.662 -13.336 1.00 91.81 183 ILE A O 1
ATOM 1453 N N . ARG A 1 184 ? 12.682 12.341 -14.333 1.00 91.00 184 ARG A N 1
ATOM 1454 C CA . ARG A 1 184 ? 13.194 13.677 -14.682 1.00 91.00 184 ARG A CA 1
ATOM 1455 C C . ARG A 1 184 ? 13.373 14.601 -13.477 1.00 91.00 184 ARG A C 1
ATOM 1457 O O . ARG A 1 184 ? 14.122 15.566 -13.600 1.00 91.00 184 ARG A O 1
ATOM 1464 N N . GLN A 1 185 ? 12.724 14.328 -12.350 1.00 91.50 185 GLN A N 1
ATOM 1465 C CA . GLN A 1 185 ? 12.908 15.097 -11.117 1.00 91.50 185 GLN A CA 1
ATOM 1466 C C . GLN A 1 185 ? 14.163 14.664 -10.351 1.00 91.50 185 GLN A C 1
ATOM 1468 O O . GLN A 1 185 ? 14.708 15.461 -9.597 1.00 91.50 185 GLN A O 1
ATOM 1473 N N . LEU A 1 186 ? 14.650 13.443 -10.595 1.00 92.31 186 LEU A N 1
ATOM 1474 C CA . LEU A 1 186 ? 15.886 12.936 -10.001 1.00 92.31 186 LEU A CA 1
ATOM 1475 C C . LEU A 1 186 ? 17.107 13.688 -10.535 1.00 92.31 186 LEU A C 1
ATOM 1477 O O . LEU A 1 186 ? 17.171 14.028 -11.729 1.00 92.31 186 LEU A O 1
ATOM 1481 N N . ASP A 1 187 ? 18.102 13.875 -9.676 1.00 91.44 187 ASP A N 1
ATOM 1482 C CA . ASP A 1 187 ? 19.387 14.452 -10.040 1.00 91.44 187 ASP A CA 1
ATOM 1483 C C . ASP A 1 187 ? 20.262 13.473 -10.852 1.00 91.44 187 ASP A C 1
ATOM 1485 O O . ASP A 1 187 ? 19.939 12.301 -11.074 1.00 91.44 187 ASP A O 1
ATOM 1489 N N . LYS A 1 188 ? 21.402 13.958 -11.355 1.00 90.31 188 LYS A N 1
ATOM 1490 C CA . LYS A 1 188 ? 22.300 13.159 -12.205 1.00 90.31 188 LYS A CA 1
ATOM 1491 C C . LYS A 1 188 ? 22.906 11.952 -11.474 1.00 90.31 188 LYS A C 1
ATOM 1493 O O . LYS A 1 188 ? 23.153 10.923 -12.108 1.00 90.31 188 LYS A O 1
ATOM 1498 N N . SER A 1 189 ? 23.192 12.084 -10.181 1.00 90.94 189 SER A N 1
ATOM 1499 C CA . SER A 1 189 ? 23.754 11.016 -9.352 1.00 90.94 189 SER A CA 1
ATOM 1500 C C . SER A 1 189 ? 22.708 9.935 -9.073 1.00 90.94 189 SER A C 1
ATOM 1502 O O . SER A 1 189 ? 22.973 8.757 -9.311 1.00 90.94 189 SER A O 1
ATOM 1504 N N . GLU A 1 190 ? 21.490 10.344 -8.722 1.00 93.88 190 GLU A N 1
ATOM 1505 C CA . GLU A 1 190 ? 20.333 9.485 -8.476 1.00 93.88 190 GLU A CA 1
ATOM 1506 C C . GLU A 1 190 ? 19.957 8.692 -9.728 1.00 93.88 190 GLU A C 1
ATOM 1508 O O . GLU A 1 190 ? 19.841 7.468 -9.689 1.00 93.88 190 GLU A O 1
ATOM 1513 N N . ARG A 1 191 ? 19.866 9.365 -10.881 1.00 91.81 191 ARG A N 1
ATOM 1514 C CA . ARG A 1 191 ? 19.614 8.722 -12.179 1.00 91.81 191 ARG A CA 1
ATOM 1515 C C . ARG A 1 191 ? 20.671 7.684 -12.540 1.00 91.81 191 ARG A C 1
ATOM 1517 O O . ARG A 1 191 ? 20.340 6.622 -13.063 1.00 91.81 191 ARG A O 1
ATOM 1524 N N . ARG A 1 192 ? 21.948 7.977 -12.282 1.00 90.25 192 ARG A N 1
ATOM 1525 C CA . ARG A 1 192 ? 23.036 7.027 -12.548 1.00 90.25 192 ARG A CA 1
ATOM 1526 C C . ARG A 1 192 ? 22.919 5.802 -11.646 1.00 90.25 192 ARG A C 1
ATOM 1528 O O . ARG A 1 192 ? 23.079 4.686 -12.133 1.00 90.25 192 ARG A O 1
ATOM 1535 N N . PHE A 1 193 ? 22.625 6.022 -10.367 1.00 95.19 193 PHE A N 1
ATOM 1536 C CA . PHE A 1 193 ? 22.510 4.965 -9.368 1.00 95.19 193 PHE A CA 1
ATOM 1537 C C . PHE A 1 193 ? 21.238 4.120 -9.530 1.00 95.19 193 PHE A C 1
ATOM 1539 O O . PHE A 1 193 ? 21.224 2.947 -9.168 1.00 95.19 193 PHE A O 1
ATOM 1546 N N . LEU A 1 194 ? 20.194 4.657 -10.168 1.00 94.25 194 LEU A N 1
ATOM 1547 C CA . LEU A 1 194 ? 18.956 3.932 -10.459 1.00 94.25 194 LEU A CA 1
ATOM 1548 C C . LEU A 1 194 ? 19.193 2.623 -11.239 1.00 94.25 194 LEU A C 1
ATOM 1550 O O . LEU A 1 194 ? 18.464 1.657 -11.040 1.00 94.25 194 LEU A O 1
ATOM 1554 N N . LYS A 1 195 ? 20.247 2.547 -12.066 1.00 90.50 195 LYS A N 1
ATOM 1555 C CA . LYS A 1 195 ? 20.650 1.300 -12.744 1.00 90.50 195 LYS A CA 1
ATOM 1556 C C . LYS A 1 195 ? 21.059 0.202 -11.760 1.00 90.50 195 LYS A C 1
ATOM 1558 O O . LYS A 1 195 ? 20.710 -0.953 -11.966 1.00 90.50 195 LYS A O 1
ATOM 1563 N N . THR A 1 196 ? 21.756 0.563 -10.686 1.00 95.12 196 THR A N 1
ATOM 1564 C CA . THR A 1 196 ? 22.103 -0.365 -9.603 1.00 95.12 196 THR A CA 1
ATOM 1565 C C . THR A 1 196 ? 20.838 -0.865 -8.906 1.00 95.12 196 THR A C 1
ATOM 1567 O O . THR A 1 196 ? 20.700 -2.064 -8.688 1.00 95.12 196 THR A O 1
ATOM 1570 N N . VAL A 1 197 ? 19.876 0.033 -8.653 1.00 96.81 197 VAL A N 1
ATOM 1571 C CA . VAL A 1 197 ? 18.585 -0.287 -8.010 1.00 96.81 197 VAL A CA 1
ATOM 1572 C C . VAL A 1 197 ? 17.694 -1.188 -8.879 1.00 96.81 197 VAL A C 1
ATOM 1574 O O . VAL A 1 197 ? 16.968 -2.035 -8.366 1.00 96.81 197 VAL A O 1
ATOM 1577 N N . VAL A 1 198 ? 17.742 -1.045 -10.206 1.00 95.00 198 VAL A N 1
ATOM 1578 C CA . VAL A 1 198 ? 17.042 -1.950 -11.137 1.00 95.00 198 VAL A CA 1
ATOM 1579 C C . VAL A 1 198 ? 17.571 -3.380 -11.024 1.00 95.00 198 VAL A C 1
ATOM 1581 O O . VAL A 1 198 ? 16.774 -4.318 -11.011 1.00 95.00 198 VAL A O 1
ATOM 1584 N N . THR A 1 199 ? 18.891 -3.551 -10.922 1.00 93.56 199 THR A N 1
ATOM 1585 C CA . THR A 1 199 ? 19.526 -4.869 -10.767 1.00 93.56 199 THR A CA 1
ATOM 1586 C C . THR A 1 199 ? 19.282 -5.456 -9.379 1.00 93.56 199 THR A C 1
ATOM 1588 O O . THR A 1 199 ? 18.984 -6.642 -9.254 1.00 93.56 199 THR A O 1
ATOM 1591 N N . ASN A 1 200 ? 19.397 -4.628 -8.340 1.00 96.06 200 ASN A N 1
ATOM 1592 C CA . ASN A 1 200 ? 19.153 -4.999 -6.954 1.00 96.06 200 ASN A CA 1
ATOM 1593 C C . ASN A 1 200 ? 18.419 -3.862 -6.233 1.00 96.06 200 ASN A C 1
ATOM 1595 O O . ASN A 1 200 ? 19.023 -2.843 -5.901 1.00 96.06 200 ASN A O 1
ATOM 1599 N N . VAL A 1 201 ? 17.130 -4.053 -5.951 1.00 97.38 201 VAL A N 1
ATOM 1600 C CA . VAL A 1 201 ? 16.293 -3.023 -5.318 1.00 97.38 201 VAL A CA 1
ATOM 1601 C C . VAL A 1 201 ? 16.783 -2.640 -3.917 1.00 97.38 201 VAL A C 1
ATOM 1603 O O . VAL A 1 201 ? 16.652 -1.480 -3.531 1.00 97.38 201 VAL A O 1
ATOM 1606 N N . ASP A 1 202 ? 17.433 -3.555 -3.192 1.00 97.75 202 ASP A N 1
ATOM 1607 C CA . ASP A 1 202 ? 17.971 -3.276 -1.856 1.00 97.75 202 ASP A CA 1
ATOM 1608 C C . ASP A 1 202 ? 19.180 -2.331 -1.889 1.00 97.75 202 ASP A C 1
ATOM 1610 O O . ASP A 1 202 ? 19.450 -1.648 -0.901 1.00 97.75 202 ASP A O 1
ATOM 1614 N N . ALA A 1 203 ? 19.854 -2.183 -3.039 1.00 97.62 203 ALA A N 1
ATOM 1615 C CA . ALA A 1 203 ? 20.944 -1.216 -3.203 1.00 97.62 203 ALA A CA 1
ATOM 1616 C C . ALA A 1 203 ? 20.482 0.232 -2.970 1.00 97.62 203 ALA A C 1
ATOM 1618 O O . ALA A 1 203 ? 21.293 1.114 -2.700 1.00 97.62 203 ALA A O 1
ATOM 1619 N N . VAL A 1 204 ? 19.170 0.496 -3.011 1.00 96.81 204 VAL A N 1
ATOM 1620 C CA . VAL A 1 204 ? 18.591 1.805 -2.692 1.00 96.81 204 VAL A CA 1
ATOM 1621 C C . VAL A 1 204 ? 18.976 2.303 -1.287 1.00 96.81 204 VAL A C 1
ATOM 1623 O O . VAL A 1 204 ? 18.962 3.507 -1.034 1.00 96.81 204 VAL A O 1
ATOM 1626 N N . GLN A 1 205 ? 19.351 1.399 -0.375 1.00 96.12 205 GLN A N 1
ATOM 1627 C CA . GLN A 1 205 ? 19.838 1.739 0.964 1.00 96.12 205 GLN A CA 1
ATOM 1628 C C . GLN A 1 205 ? 21.120 2.587 0.940 1.00 96.12 205 GLN A C 1
ATOM 1630 O O . GLN A 1 205 ? 21.311 3.416 1.829 1.00 96.12 205 GLN A O 1
ATOM 1635 N N . GLU A 1 206 ? 21.958 2.433 -0.089 1.00 96.69 206 GLU A N 1
ATOM 1636 C CA . GLU A 1 206 ? 23.220 3.170 -0.249 1.00 96.69 206 GLU A CA 1
ATOM 1637 C C . GLU A 1 206 ? 23.006 4.644 -0.627 1.00 96.69 206 GLU A C 1
ATOM 1639 O O . GLU A 1 206 ? 23.903 5.467 -0.441 1.00 96.69 206 GLU A O 1
ATOM 1644 N N . LEU A 1 207 ? 21.816 4.999 -1.133 1.00 96.31 207 LEU A N 1
ATOM 1645 C CA . LEU A 1 207 ? 21.490 6.355 -1.572 1.00 96.31 207 LEU A CA 1
ATOM 1646 C C . LEU A 1 207 ? 20.153 6.835 -0.970 1.00 96.31 207 LEU A C 1
ATOM 1648 O O . LEU A 1 207 ? 19.112 6.794 -1.637 1.00 96.31 207 LEU A O 1
ATOM 1652 N N . PRO A 1 208 ? 20.148 7.310 0.294 1.00 93.88 208 PRO A N 1
ATOM 1653 C CA . PRO A 1 208 ? 18.927 7.636 1.035 1.00 93.88 208 PRO A CA 1
ATOM 1654 C C . PRO A 1 208 ? 17.987 8.643 0.356 1.00 93.88 208 PRO A C 1
ATOM 1656 O O . PRO A 1 208 ? 16.773 8.545 0.540 1.00 93.88 208 PRO A O 1
ATOM 1659 N N . GLN A 1 209 ? 18.523 9.594 -0.412 1.00 94.06 209 GLN A N 1
ATOM 1660 C CA . GLN A 1 209 ? 17.741 10.575 -1.169 1.00 94.06 209 GLN A CA 1
ATOM 1661 C C . GLN A 1 209 ? 16.955 9.922 -2.311 1.00 94.06 209 GLN A C 1
ATOM 1663 O O . GLN A 1 209 ? 15.739 10.103 -2.385 1.00 94.06 209 GLN A O 1
ATOM 1668 N N . LEU A 1 210 ? 17.596 9.037 -3.085 1.00 95.88 210 LEU A N 1
ATOM 1669 C CA . LEU A 1 210 ? 16.921 8.268 -4.125 1.00 95.88 210 LEU A CA 1
ATOM 1670 C C . LEU A 1 210 ? 15.883 7.341 -3.499 1.00 95.88 210 LEU A C 1
ATOM 1672 O O . LEU A 1 210 ? 14.758 7.265 -3.983 1.00 95.88 210 LEU A O 1
ATOM 1676 N N . ARG A 1 211 ? 16.225 6.675 -2.388 1.00 95.62 211 ARG A N 1
ATOM 1677 C CA . ARG A 1 211 ? 15.274 5.839 -1.644 1.00 95.62 211 ARG A CA 1
ATOM 1678 C C . ARG A 1 211 ? 14.010 6.602 -1.288 1.00 95.62 211 ARG A C 1
ATOM 1680 O O . ARG A 1 211 ? 12.913 6.108 -1.535 1.00 95.62 211 ARG A O 1
ATOM 1687 N N . ARG A 1 212 ? 14.164 7.794 -0.709 1.00 92.00 212 ARG A N 1
ATOM 1688 C CA . ARG A 1 212 ? 13.040 8.653 -0.339 1.00 92.00 212 ARG A CA 1
ATOM 1689 C C . ARG A 1 212 ? 12.213 9.017 -1.573 1.00 92.00 212 ARG A C 1
ATOM 1691 O O . ARG A 1 212 ? 11.015 8.759 -1.567 1.00 92.00 212 ARG A O 1
ATOM 1698 N N . ALA A 1 213 ? 12.857 9.491 -2.640 1.00 92.88 213 ALA A N 1
ATOM 1699 C CA . ALA A 1 213 ? 12.179 9.868 -3.876 1.00 92.88 213 ALA A CA 1
ATOM 1700 C C . ALA A 1 213 ? 11.386 8.702 -4.498 1.00 92.88 213 ALA A C 1
ATOM 1702 O O . ALA A 1 213 ? 10.243 8.886 -4.917 1.00 92.88 213 ALA A O 1
ATOM 1703 N N . LEU A 1 214 ? 11.950 7.489 -4.531 1.00 95.12 214 LEU A N 1
ATOM 1704 C CA . LEU A 1 214 ? 11.274 6.307 -5.077 1.00 95.12 214 LEU A CA 1
ATOM 1705 C C . LEU A 1 214 ? 10.099 5.835 -4.202 1.00 95.12 214 LEU A C 1
ATOM 1707 O O . LEU A 1 214 ? 9.095 5.382 -4.749 1.00 95.12 214 LEU A O 1
ATOM 1711 N N . ILE A 1 215 ? 10.197 5.941 -2.871 1.00 93.06 215 ILE A N 1
ATOM 1712 C CA . ILE A 1 215 ? 9.104 5.587 -1.945 1.00 93.06 215 ILE A CA 1
ATOM 1713 C C . ILE A 1 215 ? 7.971 6.618 -2.012 1.00 93.06 215 ILE A C 1
ATOM 1715 O O . ILE A 1 215 ? 6.809 6.234 -2.112 1.00 93.06 215 ILE A O 1
ATOM 1719 N N . GLU A 1 216 ? 8.292 7.914 -1.986 1.00 89.00 216 GLU A N 1
ATOM 1720 C CA . GLU A 1 216 ? 7.304 9.005 -2.052 1.00 89.00 216 GLU A CA 1
ATOM 1721 C C . GLU A 1 216 ? 6.509 8.977 -3.362 1.00 89.00 216 GLU A C 1
ATOM 1723 O O . GLU A 1 216 ? 5.310 9.247 -3.377 1.00 89.00 216 GLU A O 1
ATOM 1728 N N . ASN A 1 217 ? 7.153 8.562 -4.455 1.00 90.50 217 ASN A N 1
ATOM 1729 C CA . ASN A 1 217 ? 6.503 8.374 -5.749 1.00 90.50 217 ASN A CA 1
ATOM 1730 C C . ASN A 1 217 ? 5.897 6.971 -5.943 1.00 90.50 217 ASN A C 1
ATOM 1732 O O . ASN A 1 217 ? 5.485 6.639 -7.054 1.00 90.50 217 ASN A O 1
ATOM 1736 N N . ASN A 1 218 ? 5.823 6.144 -4.891 1.00 91.56 218 ASN A N 1
ATOM 1737 C CA . ASN A 1 218 ? 5.238 4.798 -4.927 1.00 91.56 218 ASN A CA 1
ATOM 1738 C C . ASN A 1 218 ? 5.850 3.876 -6.003 1.00 91.56 218 ASN A C 1
ATOM 1740 O O . ASN A 1 218 ? 5.172 3.022 -6.571 1.00 91.56 218 ASN A O 1
ATOM 1744 N N . LEU A 1 219 ? 7.142 4.030 -6.300 1.00 95.00 219 LEU A N 1
ATOM 1745 C CA . LEU A 1 219 ? 7.852 3.156 -7.238 1.00 95.00 219 LEU A CA 1
ATOM 1746 C C . LEU A 1 219 ? 8.393 1.911 -6.542 1.00 95.00 219 LEU A C 1
ATOM 1748 O O . LEU A 1 219 ? 8.334 0.811 -7.096 1.00 95.00 219 LEU A O 1
ATOM 1752 N N . ILE A 1 220 ? 8.866 2.081 -5.309 1.00 95.62 220 ILE A N 1
ATOM 1753 C CA . ILE A 1 220 ? 9.310 0.993 -4.438 1.00 95.62 220 ILE A CA 1
ATOM 1754 C C . ILE A 1 220 ? 8.594 1.065 -3.087 1.00 95.62 220 ILE A C 1
ATOM 1756 O O . ILE A 1 220 ? 8.045 2.100 -2.710 1.00 95.62 220 ILE A O 1
ATOM 1760 N N . THR A 1 221 ? 8.633 -0.028 -2.335 1.00 93.12 221 THR A N 1
ATOM 1761 C CA . THR A 1 221 ? 8.143 -0.105 -0.956 1.00 93.12 221 THR A CA 1
ATOM 1762 C C . THR A 1 221 ? 9.121 -0.897 -0.091 1.00 93.12 221 THR A C 1
ATOM 1764 O O . THR A 1 221 ? 9.699 -1.867 -0.587 1.00 93.12 221 THR A O 1
ATOM 1767 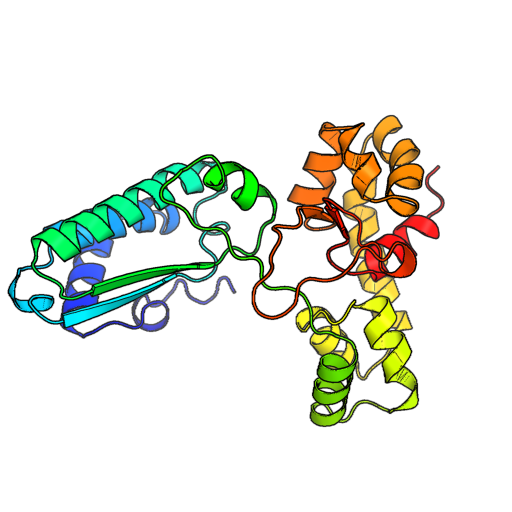N N . PRO A 1 222 ? 9.305 -0.539 1.194 1.00 92.50 222 PRO A N 1
ATOM 1768 C CA . PRO A 1 222 ? 9.869 -1.480 2.155 1.00 92.50 222 PRO A CA 1
ATOM 1769 C C . PRO A 1 222 ? 8.950 -2.706 2.293 1.00 92.50 222 PRO A C 1
ATOM 1771 O O . PRO A 1 222 ? 7.729 -2.600 2.111 1.00 92.50 222 PRO A O 1
ATOM 1774 N N . ILE A 1 223 ? 9.535 -3.855 2.621 1.00 91.69 223 ILE A N 1
ATOM 1775 C CA . ILE A 1 223 ? 8.830 -5.108 2.881 1.00 91.69 223 ILE A CA 1
ATOM 1776 C C . ILE A 1 223 ? 8.730 -5.316 4.396 1.00 91.69 223 ILE A C 1
ATOM 1778 O O . ILE A 1 223 ? 9.730 -5.428 5.099 1.00 91.69 223 ILE A O 1
ATOM 1782 N N . VAL A 1 224 ? 7.508 -5.415 4.913 1.00 88.81 224 VAL A N 1
ATOM 1783 C CA . VAL A 1 224 ? 7.229 -5.775 6.306 1.00 88.81 224 VAL A CA 1
ATOM 1784 C C . VAL A 1 224 ? 6.931 -7.268 6.366 1.00 88.81 224 VAL A C 1
ATOM 1786 O O . VAL A 1 224 ? 5.818 -7.709 6.066 1.00 88.81 224 VAL A O 1
ATOM 1789 N N . ARG A 1 225 ? 7.938 -8.056 6.754 1.00 86.31 225 ARG A N 1
ATOM 1790 C CA . ARG A 1 225 ? 7.823 -9.512 6.924 1.00 86.31 225 ARG A CA 1
ATOM 1791 C C . ARG A 1 225 ? 7.390 -9.863 8.365 1.00 86.31 225 ARG A C 1
ATOM 1793 O O . ARG A 1 225 ? 7.911 -9.270 9.308 1.00 86.31 225 ARG A O 1
ATOM 1800 N N . PRO A 1 226 ? 6.482 -10.837 8.572 1.00 89.75 226 PRO A N 1
ATOM 1801 C CA . PRO A 1 226 ? 5.663 -11.498 7.559 1.00 89.75 226 PRO A CA 1
ATOM 1802 C C . PRO A 1 226 ? 4.533 -10.583 7.055 1.00 89.75 226 PRO A C 1
ATOM 1804 O O . PRO A 1 226 ? 3.911 -9.846 7.828 1.00 89.75 226 PRO A O 1
ATOM 1807 N N . CYS A 1 227 ? 4.240 -10.682 5.761 1.00 89.56 227 CYS A N 1
ATOM 1808 C CA . CYS A 1 227 ? 3.059 -10.085 5.149 1.00 89.56 227 CYS A CA 1
ATOM 1809 C C . CYS A 1 227 ? 1.794 -10.876 5.528 1.00 89.56 227 CYS A C 1
ATOM 1811 O O . CYS A 1 227 ? 1.851 -12.036 5.946 1.00 89.56 227 CYS A O 1
ATOM 1813 N N . LEU A 1 228 ? 0.632 -10.242 5.390 1.00 87.25 228 LEU A N 1
ATOM 1814 C CA . LEU A 1 228 ? -0.659 -10.861 5.662 1.00 87.25 228 LEU A CA 1
ATOM 1815 C C . LEU A 1 228 ? -0.988 -11.898 4.574 1.00 87.25 228 LEU A C 1
ATOM 1817 O O . LEU A 1 228 ? -1.044 -11.564 3.392 1.00 87.25 228 LEU A O 1
ATOM 1821 N N . GLY A 1 229 ? -1.236 -13.147 4.976 1.00 79.44 229 GLY A N 1
ATOM 1822 C CA . GLY A 1 229 ? -1.604 -14.246 4.075 1.00 79.44 229 GLY A CA 1
ATOM 1823 C C . GLY A 1 229 ? -0.403 -14.885 3.377 1.00 79.44 229 GLY A C 1
ATOM 1824 O O . GLY A 1 229 ? -0.097 -16.044 3.640 1.00 79.44 229 GLY A O 1
ATOM 1825 N N . TYR A 1 230 ? 0.302 -14.128 2.538 1.00 84.62 230 TYR A N 1
ATOM 1826 C CA . TYR A 1 230 ? 1.457 -14.600 1.770 1.00 84.62 230 TYR A CA 1
ATOM 1827 C C . TYR A 1 230 ? 2.611 -13.605 1.868 1.00 84.62 230 TYR A C 1
ATOM 1829 O O . TYR A 1 230 ? 2.424 -12.410 1.651 1.00 84.62 230 TYR A O 1
ATOM 1837 N N . THR A 1 231 ? 3.809 -14.105 2.178 1.00 89.06 231 THR A N 1
ATOM 1838 C CA . THR A 1 231 ? 5.047 -13.318 2.141 1.00 89.06 231 THR A CA 1
ATOM 1839 C C . THR A 1 231 ? 5.873 -13.767 0.938 1.00 89.06 231 THR A C 1
ATOM 1841 O O . THR A 1 231 ? 6.262 -14.935 0.898 1.00 89.06 231 THR A O 1
ATOM 1844 N N . PRO A 1 232 ? 6.174 -12.883 -0.026 1.00 88.81 232 PRO A N 1
ATOM 1845 C CA . PRO A 1 232 ? 6.951 -13.257 -1.202 1.00 88.81 232 PRO A CA 1
ATOM 1846 C C . PRO A 1 232 ? 8.390 -13.633 -0.816 1.00 88.81 232 PRO A C 1
ATOM 1848 O O . PRO A 1 232 ? 9.009 -12.937 -0.001 1.00 88.81 232 PRO A O 1
ATOM 1851 N N . PRO A 1 233 ? 8.980 -14.682 -1.405 1.00 92.38 233 PRO A N 1
ATOM 1852 C CA . PRO A 1 233 ? 10.424 -14.836 -1.351 1.00 92.38 233 PRO A CA 1
ATOM 1853 C C . PRO A 1 233 ? 11.096 -13.717 -2.172 1.00 92.38 233 PRO A C 1
ATOM 1855 O O . PRO A 1 233 ? 10.467 -13.155 -3.078 1.00 92.38 233 PRO A O 1
ATOM 1858 N N . PRO A 1 234 ? 12.366 -13.394 -1.886 1.00 94.88 234 PRO A N 1
ATOM 1859 C CA . PRO A 1 234 ? 13.189 -12.583 -2.775 1.00 94.88 234 PRO A CA 1
ATOM 1860 C C . PRO A 1 234 ? 13.136 -13.127 -4.207 1.00 94.88 234 PRO A C 1
ATOM 1862 O O . PRO A 1 234 ? 13.273 -14.326 -4.452 1.00 94.88 234 PRO A O 1
ATOM 1865 N N . CYS A 1 235 ? 12.899 -12.237 -5.162 1.00 95.00 235 CYS A N 1
ATOM 1866 C CA . CYS A 1 235 ? 12.772 -12.552 -6.576 1.00 95.00 235 CYS A CA 1
ATOM 1867 C C . CYS A 1 235 ? 13.264 -11.355 -7.406 1.00 95.00 235 CYS A C 1
ATOM 1869 O O . CYS A 1 235 ? 12.467 -10.484 -7.774 1.00 95.00 235 CYS A O 1
ATOM 1871 N N . PRO A 1 236 ? 14.571 -11.296 -7.730 1.00 93.06 236 PRO A N 1
ATOM 1872 C CA . PRO A 1 236 ? 15.150 -10.191 -8.497 1.00 93.06 236 PRO A CA 1
ATOM 1873 C C . PRO A 1 236 ? 14.495 -9.986 -9.867 1.00 93.06 236 PRO A C 1
ATOM 1875 O O . PRO A 1 236 ? 14.399 -8.858 -10.350 1.00 93.06 236 PRO A O 1
ATOM 1878 N N . GLU A 1 237 ? 13.989 -11.061 -10.483 1.00 92.19 237 GLU A N 1
ATOM 1879 C CA . GLU A 1 237 ? 13.257 -10.990 -11.750 1.00 92.19 237 GLU A CA 1
ATOM 1880 C C . GLU A 1 237 ? 12.055 -10.039 -11.641 1.00 92.19 237 GLU A C 1
ATOM 1882 O O . GLU A 1 237 ? 11.965 -9.074 -12.406 1.00 92.19 237 GLU A O 1
ATOM 1887 N N . LEU A 1 238 ? 11.212 -10.251 -10.623 1.00 94.31 238 LEU A N 1
ATOM 1888 C CA . LEU A 1 238 ? 10.038 -9.431 -10.312 1.00 94.31 238 LEU A CA 1
ATOM 1889 C C . LEU A 1 238 ? 10.386 -8.125 -9.579 1.00 94.31 238 LEU A C 1
ATOM 1891 O O . LEU A 1 238 ? 9.499 -7.323 -9.297 1.00 94.31 238 LEU A O 1
ATOM 1895 N N . GLY A 1 239 ? 11.663 -7.893 -9.269 1.00 96.38 239 GLY A N 1
ATOM 1896 C CA . GLY A 1 239 ? 12.102 -6.720 -8.520 1.00 96.38 239 GLY A CA 1
ATOM 1897 C C . GLY A 1 239 ? 11.786 -6.794 -7.025 1.00 96.38 239 GLY A C 1
ATOM 1898 O O . GLY A 1 239 ? 11.528 -5.759 -6.415 1.00 96.38 239 GLY A O 1
ATOM 1899 N N . ILE A 1 240 ? 11.786 -7.995 -6.445 1.00 96.81 240 ILE A N 1
ATOM 1900 C CA . ILE A 1 240 ? 11.578 -8.237 -5.012 1.00 96.81 240 ILE A CA 1
ATOM 1901 C C . ILE A 1 240 ? 12.932 -8.567 -4.379 1.00 96.81 240 ILE A C 1
ATOM 1903 O O . ILE A 1 240 ? 13.557 -9.558 -4.755 1.00 96.81 240 ILE A O 1
ATOM 1907 N N . GLY A 1 241 ? 13.380 -7.740 -3.441 1.00 96.69 241 GLY A N 1
ATOM 1908 C CA . GLY A 1 241 ? 14.577 -7.958 -2.637 1.00 96.69 241 GLY A CA 1
ATOM 1909 C C . GLY A 1 241 ? 14.269 -8.575 -1.271 1.00 96.69 241 GLY A C 1
ATOM 1910 O O . GLY A 1 241 ? 13.187 -9.126 -1.029 1.00 96.69 241 GLY A O 1
ATOM 1911 N N . GLU A 1 242 ? 15.238 -8.467 -0.372 1.00 95.25 242 GLU A N 1
ATOM 1912 C CA . GLU A 1 242 ? 15.104 -8.855 1.031 1.00 95.25 242 GLU A CA 1
ATOM 1913 C C . GLU A 1 242 ? 14.278 -7.823 1.809 1.00 95.25 242 GLU A C 1
ATOM 1915 O O . GLU A 1 242 ? 13.288 -8.192 2.457 1.00 95.25 242 GLU A O 1
ATOM 1920 N N . ASP A 1 243 ? 14.637 -6.539 1.667 1.00 93.94 243 ASP A N 1
ATOM 1921 C CA . ASP A 1 243 ? 14.108 -5.419 2.455 1.00 93.94 243 ASP A CA 1
ATOM 1922 C C . ASP A 1 243 ? 13.182 -4.503 1.646 1.00 93.94 243 ASP A C 1
ATOM 1924 O O . ASP A 1 243 ? 12.286 -3.868 2.208 1.00 93.94 243 ASP A O 1
ATOM 1928 N N . TYR A 1 244 ? 13.383 -4.417 0.331 1.00 95.88 244 TYR A N 1
ATOM 1929 C CA . TYR A 1 244 ? 12.620 -3.555 -0.568 1.00 95.88 244 TYR A CA 1
ATOM 1930 C C . TYR A 1 244 ? 12.078 -4.324 -1.770 1.00 95.88 244 TYR A C 1
ATOM 1932 O O . TYR A 1 244 ? 12.596 -5.359 -2.177 1.00 95.88 244 TYR A O 1
ATOM 1940 N N . ALA A 1 245 ? 11.026 -3.792 -2.383 1.00 96.44 245 ALA A N 1
ATOM 1941 C CA . ALA A 1 245 ? 10.529 -4.268 -3.665 1.00 96.44 245 ALA A CA 1
ATOM 1942 C C . ALA A 1 245 ? 10.043 -3.115 -4.531 1.00 96.44 245 ALA A C 1
ATOM 1944 O O . ALA A 1 245 ? 9.534 -2.114 -4.023 1.00 96.44 245 ALA A O 1
ATOM 1945 N N . TRP A 1 246 ? 10.128 -3.286 -5.846 1.00 96.81 246 TRP A N 1
ATOM 1946 C CA . TRP A 1 246 ? 9.333 -2.495 -6.777 1.00 96.81 246 TRP A CA 1
ATOM 1947 C C . TRP A 1 246 ? 7.846 -2.760 -6.514 1.00 96.81 246 TRP A C 1
ATOM 1949 O O . TRP A 1 246 ? 7.450 -3.911 -6.339 1.00 96.81 246 TRP A O 1
ATOM 1959 N N . GLN A 1 247 ? 7.009 -1.715 -6.481 1.00 94.25 247 GLN A N 1
ATOM 1960 C CA . GLN A 1 247 ? 5.574 -1.900 -6.206 1.00 94.25 247 GLN A CA 1
ATOM 1961 C C . GLN A 1 247 ? 4.899 -2.800 -7.249 1.00 94.25 247 GLN A C 1
ATOM 1963 O O . GLN A 1 247 ? 4.031 -3.607 -6.904 1.00 94.25 247 GLN A O 1
ATOM 1968 N N . ILE A 1 248 ? 5.322 -2.663 -8.511 1.00 96.19 248 ILE A N 1
ATOM 1969 C CA . ILE A 1 248 ? 4.993 -3.568 -9.612 1.00 96.19 248 ILE A CA 1
ATOM 1970 C C . ILE A 1 248 ? 6.226 -3.787 -10.515 1.00 96.19 248 ILE A C 1
ATOM 1972 O O . ILE A 1 248 ? 6.975 -2.834 -10.759 1.00 96.19 248 ILE A O 1
ATOM 1976 N N . PRO A 1 249 ? 6.441 -5.001 -11.059 1.00 97.25 249 PRO A N 1
ATOM 1977 C CA . PRO A 1 249 ? 7.612 -5.326 -11.881 1.00 97.25 249 PRO A CA 1
ATOM 1978 C C . PRO A 1 249 ? 7.778 -4.466 -13.141 1.00 97.25 249 PRO A C 1
ATOM 1980 O O . PRO A 1 249 ? 8.905 -4.201 -13.564 1.00 97.25 249 PRO A O 1
ATOM 1983 N N . VAL A 1 250 ? 6.683 -3.986 -13.747 1.00 97.44 250 VAL A N 1
ATOM 1984 C CA . VAL A 1 250 ? 6.752 -3.150 -14.958 1.00 97.44 250 VAL A CA 1
ATOM 1985 C C . VAL A 1 250 ? 7.549 -1.859 -14.735 1.00 97.44 250 VAL A C 1
ATOM 1987 O O . VAL A 1 250 ? 8.162 -1.354 -15.673 1.00 97.44 250 VAL A O 1
ATOM 1990 N N . TYR A 1 251 ? 7.611 -1.339 -13.503 1.00 96.88 251 TYR A N 1
ATOM 1991 C CA . TYR A 1 251 ? 8.426 -0.163 -13.198 1.00 96.88 251 TYR A CA 1
ATOM 1992 C C . TYR A 1 251 ? 9.912 -0.450 -13.403 1.00 96.88 251 TYR A C 1
ATOM 1994 O O . TYR A 1 251 ? 10.575 0.280 -14.141 1.00 96.88 251 TYR A O 1
ATOM 2002 N N . LYS A 1 252 ? 10.406 -1.560 -12.840 1.00 95.38 252 LYS A N 1
ATOM 2003 C CA . LYS A 1 252 ? 11.772 -2.055 -13.060 1.00 95.38 252 LYS A CA 1
ATOM 2004 C C . LYS A 1 252 ? 12.047 -2.243 -14.551 1.00 95.38 252 LYS A C 1
ATOM 2006 O O . LYS A 1 252 ? 13.032 -1.717 -15.062 1.00 95.38 252 LYS A O 1
ATOM 2011 N N . TYR A 1 253 ? 11.141 -2.931 -15.247 1.00 94.81 253 TYR A N 1
ATOM 2012 C CA . TYR A 1 253 ? 11.251 -3.205 -16.681 1.00 94.81 253 TYR A CA 1
ATOM 2013 C C . TYR A 1 253 ? 11.383 -1.931 -17.526 1.00 94.81 253 TYR A C 1
ATOM 2015 O O . TYR A 1 253 ? 12.231 -1.847 -18.415 1.00 94.81 253 TYR A O 1
ATOM 2023 N N . ILE A 1 254 ? 10.557 -0.919 -17.259 1.00 95.25 254 ILE A N 1
ATOM 2024 C CA . ILE A 1 254 ? 10.605 0.341 -18.002 1.00 95.25 254 ILE A CA 1
ATOM 2025 C C . ILE A 1 254 ? 11.905 1.083 -17.701 1.00 95.25 254 ILE A C 1
ATOM 2027 O O . ILE A 1 254 ? 12.588 1.510 -18.631 1.00 95.25 254 ILE A O 1
ATOM 2031 N N . VAL A 1 255 ? 12.271 1.215 -16.424 1.00 92.88 255 VAL A N 1
ATOM 2032 C CA . VAL A 1 255 ? 13.479 1.941 -16.007 1.00 92.88 255 VAL A CA 1
ATOM 2033 C C . VAL A 1 255 ? 14.736 1.322 -16.626 1.00 92.88 255 VAL A C 1
ATOM 2035 O O . VAL A 1 255 ? 15.608 2.055 -17.086 1.00 92.88 255 VAL A O 1
ATOM 2038 N N . GLU A 1 256 ? 14.806 -0.008 -16.711 1.00 91.00 256 GLU A N 1
ATOM 2039 C CA . GLU A 1 256 ? 15.899 -0.738 -17.364 1.00 91.00 256 GLU A CA 1
ATOM 2040 C C . GLU A 1 256 ? 16.048 -0.376 -18.852 1.00 91.00 256 GLU A C 1
ATOM 2042 O O . GLU A 1 256 ? 17.158 -0.210 -19.362 1.00 91.00 256 GLU A O 1
ATOM 2047 N N . ARG A 1 257 ? 14.922 -0.208 -19.555 1.00 88.50 257 ARG A N 1
ATOM 2048 C CA . ARG A 1 257 ? 14.883 0.126 -20.989 1.00 88.50 257 ARG A CA 1
ATOM 2049 C C . ARG A 1 257 ? 15.042 1.616 -21.265 1.00 88.50 257 ARG A C 1
ATOM 2051 O O . ARG A 1 257 ? 15.359 2.007 -22.394 1.00 88.50 257 ARG A O 1
ATOM 2058 N N . MET A 1 258 ? 14.816 2.462 -20.267 1.00 84.12 258 MET A N 1
ATOM 2059 C CA . MET A 1 258 ? 15.039 3.889 -20.400 1.00 84.12 258 MET A CA 1
ATOM 2060 C C . MET A 1 258 ? 16.536 4.148 -20.549 1.00 84.12 258 MET A C 1
ATOM 2062 O O . MET A 1 258 ? 17.353 3.813 -19.694 1.00 84.12 258 MET A O 1
ATOM 2066 N N . ARG A 1 259 ? 16.917 4.808 -21.646 1.00 62.59 259 ARG A N 1
ATOM 2067 C CA . ARG A 1 259 ? 18.261 5.371 -21.777 1.00 62.59 259 ARG A CA 1
ATOM 2068 C C . ARG A 1 259 ? 18.397 6.520 -20.784 1.00 62.59 259 ARG A C 1
ATOM 2070 O O . ARG A 1 259 ? 18.058 7.660 -21.090 1.00 62.59 259 ARG A O 1
ATOM 2077 N N . VAL A 1 260 ? 18.839 6.198 -19.575 1.00 56.59 260 VAL A N 1
ATOM 2078 C CA . VAL A 1 260 ? 19.185 7.188 -18.560 1.00 56.59 260 VAL A CA 1
ATOM 2079 C C . VAL A 1 260 ? 20.525 7.810 -18.974 1.00 56.59 260 VAL A C 1
ATOM 2081 O O . VAL A 1 260 ? 21.586 7.239 -18.701 1.00 56.59 260 VAL A O 1
ATOM 2084 N N . HIS A 1 261 ? 20.457 8.905 -19.738 1.00 45.06 261 HIS A N 1
ATOM 2085 C CA . HIS A 1 261 ? 21.586 9.766 -20.109 1.00 45.06 261 HIS A CA 1
ATOM 2086 C C . HIS A 1 261 ? 21.633 10.995 -19.197 1.00 45.06 261 HIS A C 1
ATOM 2088 O O . HIS A 1 261 ? 20.554 11.584 -18.948 1.00 45.06 261 HIS A O 1
#

Foldseek 3Di:
DVPPVPDVPVVDDDDPVLVVLLVVQPVVPDDQVQVSVLVSLLVSLVPDALVVAAQAAEEAEAEANDVSNPLVCLLSSVVSVVVSLVSSVVSHHPYYYYHYDHPAQSNCVSCVVDPPDDDAAAAADALVVQVVVCVVLVHDPVCSVVQCLFFVRHPVSVVVCSVVNNPVVVSLVVVLVVLVVLLVVDDLVLLVCVLVCLQPVVCCVVPVVNVVSCRRSLQKHFADPPHPPDRDDADSSQQRHDTMGGNGSSSSVSSNVDPSD

Secondary structure (DSSP, 8-state):
--GGGG-HHHH----HHHHHHHHHHHHHH-S-HHHHHHHHHHHHHHH--HHHHTT-EEEEEE---HHHH-GGGHHHHHHHHHHHHHHHHHTT-SEEEEEE--S-HHHHHHHHT-TT----PBPPP-HHHHHHHHHHTT--GGGHHHHHHHHTT-HHHHHHHHHTTT-HHHHHHHHHHHHHHHHHHS-HHHHHHHHHHHH-GGGGGG-HHHHHHHHHTTSEEE--SSPBS--PPPBTTTTB-SSEEESSHHHHHHHHHS---

Radius of gyration: 21.52 Å; Cα contacts (8 Å, |Δi|>4): 309; chains: 1; bounding box: 51×43×55 Å

Solvent-accessible surface area (backbone atoms only — not comparable to full-atom values): 14888 Å² total; per-residue (Å²): 129,86,78,58,79,82,40,69,75,80,70,49,91,66,60,69,70,56,48,51,53,51,54,50,46,53,67,73,61,56,78,65,64,40,69,39,50,49,53,40,48,49,48,46,45,81,71,55,55,46,87,81,34,48,72,32,77,47,78,47,80,44,78,50,59,40,79,64,49,36,68,89,40,47,59,61,41,55,53,32,51,51,52,34,53,53,46,43,47,73,32,41,30,68,43,80,47,78,50,76,41,65,89,55,50,60,52,52,68,66,47,66,78,40,91,90,56,83,89,68,37,78,59,56,39,52,70,68,59,34,49,52,52,36,55,77,69,69,50,65,74,91,46,49,68,59,50,36,58,38,25,49,23,29,66,68,56,51,51,54,36,54,78,53,73,63,44,57,72,62,52,52,54,55,51,46,57,56,48,52,59,58,58,66,71,48,52,75,67,45,50,60,49,46,60,53,27,53,68,37,40,50,56,33,72,81,40,62,67,52,39,48,54,35,22,74,68,59,49,29,32,76,56,56,83,72,27,53,97,51,63,83,73,67,34,58,90,49,28,28,32,87,53,21,24,38,65,30,17,44,57,46,57,45,58,70,70,47,84,82,123